Protein 7ZVA (pdb70)

Radius of gyration: 18.93 Å; Cα contacts (8 Å, |Δi|>4): 966; chains: 1; bounding box: 50×45×45 Å

Solvent-accessible surface area: 13558 Å² total; per-residue (Å²): 113,193,82,25,140,127,39,118,20,26,98,83,61,7,124,6,108,113,39,22,6,0,1,0,0,36,10,115,102,0,25,1,34,85,24,106,91,9,162,78,78,122,17,28,101,129,42,107,182,142,11,98,12,116,10,21,157,66,21,85,7,53,204,42,2,0,0,17,37,27,82,25,86,34,73,63,111,73,38,136,4,55,48,32,122,44,13,7,12,0,0,0,0,28,110,62,80,89,36,24,1,20,1,1,31,0,2,0,0,5,13,82,3,91,12,89,50,61,102,19,0,2,0,0,0,0,1,0,1,2,0,31,84,57,94,50,18,0,0,0,0,0,0,0,0,0,0,14,2,31,3,36,44,52,64,0,8,0,0,0,18,4,0,9,24,20,15,100,94,48,24,14,14,14,14,62,30,40,0,3,2,0,24,10,43,80,4,0,7,4,9,38,18,104,33,10,85,99,59,36,113,19,85,48,0,36,1,16,1,76,40,6,114,81,66,4,18,0,3,0,35,0,55,62,38,35,0,0,7,0,6,17,44,5,16,93,36,0,42,105,0,0,31,13,0,3,0,0,0,0,0,34,0,48,50,52,49,13,0,90,62,0,46,0,45,0,0,12,4,60,67,4,102,74,9,138,6,82,0,0,3,0,56,27,7,37,0,29,17,79,189,52,84,96,40,76,11,93,14,154,60,23,96,31,33,25,71,3,67,128,3,0,50,64,74,37,61,131,87,76,123,41,30,46,0,4,0,0,0,43,8,24,141,59,187

Nearest PDB structures (foldseek):
  7zva-assembly1_A  TM=1.003E+00  e=1.865E-74  Nepenthes ventricosa x Nepenthes alata
  7zvc-assembly1_A  TM=9.978E-01  e=1.208E-51  Nepenthes ventricosa x Nepenthes alata
  8g1l-assembly1_A  TM=3.752E-01  e=7.579E-04  Staphylococcus epidermidis RP62A
  7exo-assembly1_A  TM=4.194E-01  e=2.097E-02  Methanocaldococcus jannaschii DSM 2661
  5t52-assembly1_B  TM=1.566E-01  e=2.262E+00  Bauhinia forficata

Foldseek 3Di:
DAWDDDDPQFPDWFAAPVGWIKTWGQLQRAQQCVDPLCVVSPFPLDFCVQQADRSCVGHFRDPRTAIATTWDQPVADDDFDADLQQKFWWKKKFFAPAFAWFKWKKKWWFAQFDFPDQLAKKKWWKKWFWFDDAQQIWTWMWTWMQHCNTLVGRATFIKIWIARTRRPPGMDIARPHHFWRFNDRRGYHGDGDDHAAQQDRIDIWIWMWGQRQVQLWIWIDTPRHTTTTGGLSRHDRNSNGTRMMMTGMMMGDPVPPSLQATQGKYAHQAAQVVDDRHFIKMWRGWIAGNVRDIDQDDPVSIDTRGPNCVAKYWDWDDDDPTIMIGIMHRTHHHD

B-factor: mean 35.76, std 12.51, range [19.23, 82.44]

InterPro domains:
  IPR004314 Neprosin [PF03080] (167-377)
  IPR004314 Neprosin [PS52045] (129-380)
  IPR025521 Neprosin activation peptide [PF14365] (41-109)
  IPR053168 Glutamic endopeptidase [PTHR31589] (29-378)

Structure (mmCIF, N/CA/C/O backbone):
data_7ZVA
#
_entry.id   7ZVA
#
_cell.length_a   86.370
_cell.length_b   92.620
_cell.length_c   42.690
_cell.angle_alpha   90.000
_cell.angle_beta   90.000
_cell.angle_gamma   90.000
#
_symmetry.space_group_name_H-M   'P 21 21 2'
#
loop_
_entity.id
_entity.type
_entity.pdbx_description
1 polymer 'C-terminal peptidase'
2 branched alpha-L-fucopyranose-(1-6)-2-acetamido-2-deoxy-beta-D-glucopyranose
3 branched 2-acetamido-2-deoxy-beta-D-glucopyranose-(1-4)-2-acetamido-2-deoxy-beta-D-glucopyranose
4 non-polymer GLYCEROL
5 non-polymer 'ACETATE ION'
6 non-polymer 'ISOPROPYL ALCOHOL'
7 water water
#
loop_
_atom_site.group_PDB
_atom_site.id
_atom_site.type_symbol
_atom_site.label_atom_id
_atom_site.label_alt_id
_atom_site.label_comp_id
_atom_site.label_asym_id
_atom_site.label_entity_id
_atom_site.label_seq_id
_atom_site.pdbx_PDB_ins_code
_atom_site.Cartn_x
_atom_site.Cartn_y
_atom_site.Cartn_z
_atom_site.occupancy
_atom_site.B_iso_or_equiv
_atom_site.auth_seq_id
_atom_site.auth_comp_id
_atom_site.auth_asym_id
_atom_site.auth_atom_id
_atom_site.pdbx_PDB_model_num
ATOM 1 N N . ALA A 1 29 ? 34.439 2.239 65.181 1.00 56.30 29 ALA A N 1
ATOM 2 C CA . ALA A 1 29 ? 33.478 2.096 64.088 1.00 56.57 29 ALA A CA 1
ATOM 3 C C . ALA A 1 29 ? 32.533 0.924 64.325 1.00 56.54 29 ALA A C 1
ATOM 4 O O . ALA A 1 29 ? 32.964 -0.157 64.729 1.00 57.08 29 ALA A O 1
ATOM 6 N N . ARG A 1 30 ? 31.240 1.143 64.079 1.00 55.60 30 ARG A N 1
ATOM 7 C CA . ARG A 1 30 ? 30.194 0.128 64.216 1.00 54.86 30 ARG A CA 1
ATOM 8 C C . ARG A 1 30 ? 29.329 0.086 62.947 1.00 52.40 30 ARG A C 1
ATOM 9 O O . ARG A 1 30 ? 29.239 1.083 62.238 1.00 52.08 30 ARG A O 1
ATOM 17 N N . LEU A 1 31 ? 28.671 -1.045 62.679 1.00 50.63 31 LEU A N 1
ATOM 18 C CA . LEU A 1 31 ? 27.777 -1.146 61.535 1.00 49.83 31 LEU A CA 1
ATOM 19 C C . LEU A 1 31 ? 26.368 -0.756 61.943 1.00 48.93 31 LEU A C 1
ATOM 20 O O . LEU A 1 31 ? 25.923 -1.082 63.047 1.00 49.09 31 LEU A O 1
ATOM 25 N N . ALA A 1 32 ? 25.645 -0.094 61.044 1.00 47.54 32 ALA A N 1
ATOM 26 C CA . ALA A 1 32 ? 24.243 0.223 61.271 1.00 47.17 32 ALA A CA 1
ATOM 27 C C . ALA A 1 32 ? 23.414 -1.098 61.208 1.00 47.11 32 ALA A C 1
ATOM 28 O O . ALA A 1 32 ? 23.961 -2.159 60.876 1.00 46.29 32 ALA A O 1
ATOM 30 N N . ASN A 1 33 ? 22.122 -1.055 61.578 1.00 47.65 33 ASN A N 1
ATOM 31 C CA . ASN A 1 33 ? 21.283 -2.242 61.503 1.00 48.33 33 ASN A CA 1
ATOM 32 C C . ASN A 1 33 ? 20.899 -2.530 60.046 1.00 47.46 33 ASN A C 1
ATOM 33 O O . ASN A 1 33 ? 20.941 -1.621 59.215 1.00 46.80 33 ASN A O 1
ATOM 38 N N . LYS A 1 34 ? 20.500 -3.785 59.723 1.00 47.30 34 LYS A N 1
ATOM 39 C CA . LYS A 1 34 ? 20.016 -4.089 58.370 1.00 47.28 34 LYS A CA 1
ATOM 40 C C . LYS A 1 34 ? 18.780 -3.291 58.069 1.00 46.30 34 LYS A C 1
ATOM 41 O O . LYS A 1 34 ? 17.911 -3.211 58.941 1.00 47.00 34 LYS A O 1
ATOM 47 N N . PRO A 1 35 ? 18.613 -2.781 56.842 1.00 44.49 35 PRO A N 1
ATOM 48 C CA . PRO A 1 35 ? 17.345 -2.130 56.514 1.00 43.46 35 PRO A CA 1
ATOM 49 C C . PRO A 1 35 ? 16.220 -3.165 56.342 1.00 42.80 35 PRO A C 1
ATOM 50 O O . PRO A 1 35 ? 16.481 -4.358 56.145 1.00 42.04 35 PRO A O 1
ATOM 54 N N . LYS A 1 36 ? 14.965 -2.707 56.397 1.00 42.43 36 LYS A N 1
ATOM 55 C CA . LYS A 1 36 ? 13.830 -3.608 56.173 1.00 42.94 36 LYS A CA 1
ATOM 56 C C . LYS A 1 36 ? 13.838 -4.065 54.712 1.00 41.79 36 LYS A C 1
ATOM 57 O O . LYS A 1 36 ? 14.360 -3.356 53.840 1.00 41.93 36 LYS A O 1
ATOM 63 N N . GLY A 1 37 ? 13.344 -5.265 54.465 1.00 40.56 37 GLY A N 1
ATOM 64 C CA . GLY A 1 37 ? 13.338 -5.808 53.112 1.00 40.09 37 GLY A CA 1
ATOM 65 C C . GLY A 1 37 ? 14.640 -6.479 52.700 1.00 39.22 37 GLY A C 1
ATOM 66 O O . GLY A 1 37 ? 14.764 -6.901 51.550 1.00 39.31 37 GLY A O 1
ATOM 67 N N . THR A 1 38 ? 15.615 -6.607 53.621 1.00 37.85 38 THR A N 1
ATOM 68 C CA . THR A 1 38 ? 16.865 -7.295 53.302 1.00 37.47 38 THR A CA 1
ATOM 69 C C . THR A 1 38 ? 16.617 -8.807 53.156 1.00 38.71 38 THR A C 1
ATOM 70 O O . THR A 1 38 ? 16.136 -9.449 54.090 1.00 39.49 38 THR A O 1
ATOM 74 N N . ILE A 1 39 ? 16.931 -9.370 51.985 1.00 38.65 39 ILE A N 1
ATOM 75 C CA . ILE A 1 39 ? 16.757 -10.795 51.741 1.00 39.28 39 ILE A CA 1
ATOM 76 C C . ILE A 1 39 ? 18.075 -11.582 51.887 1.00 38.27 39 ILE A C 1
ATOM 77 O O . ILE A 1 39 ? 18.026 -12.781 52.125 1.00 38.21 39 ILE A O 1
ATOM 82 N N . LYS A 1 40 ? 19.234 -10.914 51.790 1.00 36.35 40 LYS A N 1
ATOM 83 C CA . LYS A 1 40 ? 20.564 -11.521 51.920 1.00 35.90 40 LYS A CA 1
ATOM 84 C C . LYS A 1 40 ? 21.588 -10.433 52.295 1.00 35.52 40 LYS A C 1
ATOM 85 O O . LYS A 1 40 ? 21.447 -9.304 51.856 1.00 35.56 40 LYS A O 1
ATOM 91 N N . THR A 1 41 ? 22.593 -10.755 53.102 1.00 34.51 41 THR A N 1
ATOM 92 C CA . THR A 1 41 ? 23.660 -9.819 53.460 1.00 34.74 41 THR A CA 1
ATOM 93 C C . THR A 1 41 ? 24.961 -10.457 53.020 1.00 34.86 41 THR A C 1
ATOM 94 O O . THR A 1 41 ? 25.196 -11.619 53.340 1.00 35.78 41 THR A O 1
ATOM 98 N N . ILE A 1 42 ? 25.786 -9.723 52.263 1.00 34.16 42 ILE A N 1
ATOM 99 C CA . ILE A 1 42 ? 27.059 -10.184 51.754 1.00 34.46 42 ILE A CA 1
ATOM 100 C C . ILE A 1 42 ? 28.176 -9.418 52.436 1.00 34.84 42 ILE A C 1
ATOM 101 O O . ILE A 1 42 ? 28.103 -8.195 52.544 1.00 33.73 42 ILE A O 1
ATOM 106 N N . LYS A 1 43 ? 29.176 -10.130 52.933 1.00 35.49 43 LYS A N 1
ATOM 107 C CA . LYS A 1 43 ? 30.310 -9.499 53.592 1.00 37.06 43 LYS A CA 1
ATOM 108 C C . LYS A 1 43 ? 31.522 -9.605 52.700 1.00 36.83 43 LYS A C 1
ATOM 109 O O . LYS A 1 43 ? 31.919 -10.711 52.334 1.00 36.85 43 LYS A O 1
ATOM 115 N N . GLY A 1 44 ? 32.097 -8.462 52.352 1.00 36.03 44 GLY A N 1
ATOM 116 C CA . GLY A 1 44 ? 33.318 -8.387 51.557 1.00 36.15 44 GLY A CA 1
ATOM 117 C C . GLY A 1 44 ? 34.546 -8.737 52.379 1.00 36.32 44 GLY A C 1
ATOM 118 O O . GLY A 1 44 ? 34.513 -8.677 53.611 1.00 36.53 44 GLY A O 1
ATOM 119 N N . ASP A 1 45 ? 35.637 -9.120 51.713 1.00 35.94 45 ASP A N 1
ATOM 120 C CA . ASP A 1 45 ? 36.875 -9.484 52.413 1.00 36.51 45 ASP A CA 1
ATOM 121 C C . ASP A 1 45 ? 37.493 -8.315 53.180 1.00 37.15 45 ASP A C 1
ATOM 122 O O . ASP A 1 45 ? 38.241 -8.539 54.132 1.00 37.71 45 ASP A O 1
ATOM 127 N N . ASP A 1 46 ? 37.214 -7.076 52.753 1.00 36.72 46 ASP A N 1
ATOM 128 C CA . ASP A 1 46 ? 37.780 -5.899 53.395 1.00 37.23 46 ASP A CA 1
ATOM 129 C C . ASP A 1 46 ? 36.889 -5.307 54.510 1.00 37.20 46 ASP A C 1
ATOM 130 O O . ASP A 1 46 ? 37.191 -4.226 54.991 1.00 37.58 46 ASP A O 1
ATOM 135 N N . GLY A 1 47 ? 35.809 -5.987 54.890 1.00 36.27 47 GLY A N 1
ATOM 136 C CA . GLY A 1 47 ? 34.916 -5.475 55.921 1.00 35.20 47 GLY A CA 1
ATOM 137 C C . GLY A 1 47 ? 33.684 -4.764 55.393 1.00 33.23 47 GLY A C 1
ATOM 138 O O . GLY A 1 47 ? 32.790 -4.439 56.178 1.00 33.22 47 GLY A O 1
ATOM 139 N N . GLU A 1 48 ? 33.598 -4.523 54.058 1.00 31.14 48 GLU A N 1
ATOM 140 C CA . GLU A 1 48 ? 32.376 -3.957 53.484 1.00 30.92 48 GLU A CA 1
ATOM 141 C C . GLU A 1 48 ? 31.205 -4.917 53.687 1.00 30.99 48 GLU A C 1
ATOM 142 O O . GLU A 1 48 ? 31.401 -6.126 53.669 1.00 30.72 48 GLU A O 1
ATOM 148 N N . VAL A 1 49 ? 30.016 -4.388 53.930 1.00 30.75 49 VAL A N 1
ATOM 149 C CA . VAL A 1 49 ? 28.819 -5.196 54.088 1.00 31.30 49 VAL A CA 1
ATOM 150 C C . VAL A 1 49 ? 27.786 -4.662 53.114 1.00 31.91 49 VAL A C 1
ATOM 151 O O . VAL A 1 49 ? 27.591 -3.444 53.010 1.00 33.00 49 VAL A O 1
ATOM 155 N N . VAL A 1 50 ? 27.137 -5.556 52.387 1.00 30.92 50 VAL A N 1
ATOM 156 C CA . VAL A 1 50 ? 26.123 -5.219 51.404 1.00 30.83 50 VAL A CA 1
ATOM 157 C C . VAL A 1 50 ? 24.822 -5.914 51.734 1.00 31.05 50 VAL A C 1
ATOM 158 O O . VAL A 1 50 ? 24.812 -7.141 51.843 1.00 31.89 50 VAL A O 1
ATOM 162 N N . ASP A 1 51 ? 23.730 -5.165 51.817 1.00 30.23 51 ASP A N 1
ATOM 163 C CA . ASP A 1 51 ? 22.418 -5.778 52.018 1.00 30.83 51 ASP A CA 1
ATOM 164 C C . ASP A 1 51 ? 21.674 -5.800 50.713 1.00 31.12 51 ASP A C 1
ATOM 165 O O . ASP A 1 51 ? 21.482 -4.754 50.128 1.00 30.75 51 ASP A O 1
ATOM 170 N N . CYS A 1 52 ? 21.224 -6.981 50.269 1.00 31.65 52 CYS A N 1
ATOM 171 C CA . CYS A 1 52 ? 20.385 -7.137 49.078 1.00 32.17 52 CYS A CA 1
ATOM 172 C C . CYS A 1 52 ? 18.983 -6.923 49.535 1.00 32.57 52 CYS A C 1
ATOM 173 O O . CYS A 1 52 ? 18.441 -7.777 50.233 1.00 33.80 52 CYS A O 1
ATOM 176 N N . VAL A 1 53 ? 18.405 -5.794 49.191 1.00 31.31 53 VAL A N 1
ATOM 177 C CA . VAL A 1 53 ? 17.090 -5.392 49.660 1.00 32.10 53 VAL A CA 1
ATOM 178 C C . VAL A 1 53 ? 16.094 -5.556 48.558 1.00 33.19 53 VAL A C 1
ATOM 179 O O . VAL A 1 53 ? 16.336 -5.083 47.445 1.00 33.64 53 VAL A O 1
ATOM 183 N N . ASP A 1 54 ? 14.914 -6.145 48.855 1.00 33.41 54 ASP A N 1
ATOM 184 C CA . ASP A 1 54 ? 13.791 -6.271 47.918 1.00 33.40 54 ASP A CA 1
ATOM 185 C C . ASP A 1 54 ? 13.549 -4.915 47.203 1.00 32.91 54 ASP A C 1
ATOM 186 O O . ASP A 1 54 ? 13.406 -3.902 47.881 1.00 32.65 54 ASP A O 1
ATOM 191 N N . ILE A 1 55 ? 13.613 -4.880 45.862 1.00 32.97 55 ILE A N 1
ATOM 192 C CA . ILE A 1 55 ? 13.527 -3.623 45.116 1.00 34.02 55 ILE A CA 1
ATOM 193 C C . ILE A 1 55 ? 12.245 -2.835 45.453 1.00 34.99 55 ILE A C 1
ATOM 194 O O . ILE A 1 55 ? 12.274 -1.598 45.439 1.00 34.34 55 ILE A O 1
ATOM 199 N N . TYR A 1 56 ? 11.160 -3.537 45.879 1.00 35.16 56 TYR A N 1
ATOM 200 C CA . TYR A 1 56 ? 9.912 -2.864 46.247 1.00 36.35 56 TYR A CA 1
ATOM 201 C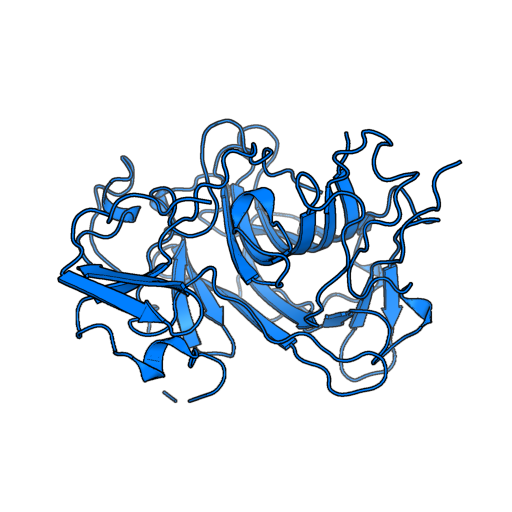 C . TYR A 1 56 ? 9.881 -2.398 47.717 1.00 36.54 56 TYR A C 1
ATOM 202 O O . TYR A 1 56 ? 8.969 -1.666 48.099 1.00 37.77 56 TYR A O 1
ATOM 211 N N . LYS A 1 57 ? 10.818 -2.854 48.551 1.00 35.37 57 LYS A N 1
ATOM 212 C CA . LYS A 1 57 ? 10.875 -2.430 49.953 1.00 34.65 57 LYS A CA 1
ATOM 213 C C . LYS A 1 57 ? 12.063 -1.509 50.226 1.00 34.26 57 LYS A C 1
ATOM 214 O O . LYS A 1 57 ? 12.363 -1.224 51.390 1.00 35.07 57 LYS A O 1
ATOM 220 N N . GLN A 1 58 ? 12.727 -1.010 49.172 1.00 33.20 58 GLN A N 1
ATOM 221 C CA . GLN A 1 58 ? 13.865 -0.124 49.340 1.00 32.83 58 GLN A CA 1
ATOM 222 C C . GLN A 1 58 ? 13.419 1.182 50.011 1.00 33.11 58 GLN A C 1
ATOM 223 O O . GLN A 1 58 ? 12.233 1.540 49.959 1.00 33.36 58 GLN A O 1
ATOM 229 N N . PRO A 1 59 ? 14.349 1.867 50.714 1.00 33.18 59 PRO A N 1
ATOM 230 C CA . PRO A 1 59 ? 13.961 3.064 51.484 1.00 33.60 59 PRO A CA 1
ATOM 231 C C . PRO A 1 59 ? 13.115 4.093 50.751 1.00 33.77 59 PRO A C 1
ATOM 232 O O . PRO A 1 59 ? 12.247 4.685 51.383 1.00 34.32 59 PRO A O 1
ATOM 236 N N . ALA A 1 60 ? 13.338 4.312 49.438 1.00 33.40 60 ALA A N 1
ATOM 237 C CA . ALA A 1 60 ? 12.593 5.316 48.665 1.00 33.50 60 ALA A CA 1
ATOM 238 C C . ALA A 1 60 ? 11.078 5.208 48.837 1.00 35.08 60 ALA A C 1
ATOM 239 O O . ALA A 1 60 ? 10.406 6.228 48.853 1.00 34.52 60 ALA A O 1
ATOM 241 N N . PHE A 1 61 ? 10.548 3.986 48.987 1.00 36.17 61 PHE A N 1
ATOM 242 C CA . PHE A 1 61 ? 9.096 3.799 49.091 1.00 38.04 61 PHE A CA 1
ATOM 243 C C . PHE A 1 61 ? 8.504 4.192 50.462 1.00 39.49 61 PHE A C 1
ATOM 244 O O . PHE A 1 61 ? 7.274 4.199 50.607 1.00 39.90 61 PHE A O 1
ATOM 252 N N . ASP A 1 62 ? 9.348 4.582 51.433 1.00 39.87 62 ASP A N 1
ATOM 253 C CA . ASP A 1 62 ? 8.891 5.124 52.715 1.00 41.25 62 ASP A CA 1
ATOM 254 C C . ASP A 1 62 ? 8.714 6.655 52.651 1.00 42.36 62 ASP A C 1
ATOM 255 O O . ASP A 1 62 ? 8.329 7.247 53.657 1.00 43.35 62 ASP A O 1
ATOM 260 N N . HIS A 1 63 ? 9.049 7.302 51.509 1.00 41.79 63 HIS A N 1
ATOM 261 C CA . HIS A 1 63 ? 8.900 8.73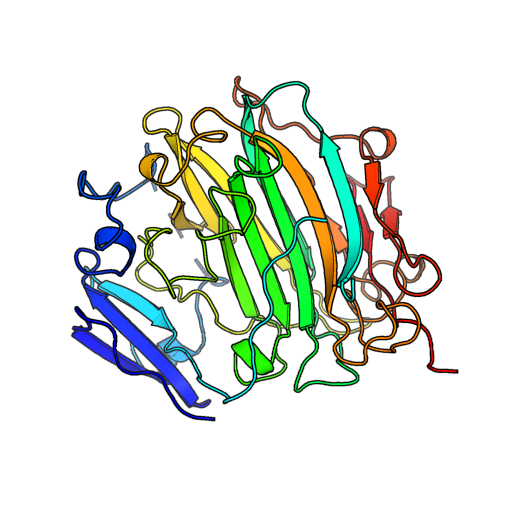7 51.328 1.00 42.14 63 HIS A CA 1
ATOM 262 C C . HIS A 1 63 ? 7.408 9.053 51.282 1.00 44.00 63 HIS A C 1
ATOM 263 O O . HIS A 1 63 ? 6.662 8.394 50.553 1.00 43.83 63 HIS A O 1
ATOM 270 N N . PRO A 1 64 ? 6.958 10.050 52.052 1.00 45.48 64 PRO A N 1
ATOM 271 C CA . PRO A 1 64 ? 5.522 10.385 52.056 1.00 46.23 64 PRO A CA 1
ATOM 272 C C . PRO A 1 64 ? 4.984 10.761 50.674 1.00 47.21 64 PRO A C 1
ATOM 273 O O . PRO A 1 64 ? 3.844 10.433 50.353 1.00 48.30 64 PRO A O 1
ATOM 277 N N . LEU A 1 65 ? 5.798 11.421 49.845 1.00 46.96 65 LEU A N 1
ATOM 278 C CA . LEU A 1 65 ? 5.374 11.808 48.500 1.00 47.92 65 LEU A CA 1
ATOM 279 C C . LEU A 1 65 ? 5.498 10.659 47.481 1.00 48.99 65 LEU A C 1
ATOM 280 O O . LEU A 1 65 ? 5.043 10.826 46.357 1.00 49.15 65 LEU A O 1
ATOM 285 N N . LEU A 1 66 ? 6.096 9.510 47.850 1.00 49.82 66 LEU A N 1
ATOM 286 C CA . LEU A 1 66 ? 6.241 8.396 46.915 1.00 51.80 66 LEU A CA 1
ATOM 287 C C . LEU A 1 66 ? 5.217 7.286 47.194 1.00 55.44 66 LEU A C 1
ATOM 288 O O . LEU A 1 66 ? 5.489 6.100 46.996 1.00 54.78 66 LEU A O 1
ATOM 293 N N . LYS A 1 67 ? 4.005 7.700 47.593 1.00 58.93 67 LYS A N 1
ATOM 294 C CA . LYS A 1 67 ? 2.865 6.800 47.753 1.00 62.48 67 LYS A CA 1
ATOM 295 C C . LYS A 1 67 ? 2.482 6.238 46.360 1.00 65.60 67 LYS A C 1
ATOM 296 O O . LYS A 1 67 ? 2.027 5.099 46.284 1.00 66.44 67 LYS A O 1
ATOM 302 N N . ASN A 1 68 ? 2.743 7.019 45.259 1.00 67.05 68 ASN A N 1
ATOM 303 C CA . ASN A 1 68 ? 2.612 6.657 43.844 1.00 68.39 68 ASN A CA 1
ATOM 304 C C . ASN A 1 68 ? 3.770 5.710 43.539 1.00 68.94 68 ASN A C 1
ATOM 305 O O . ASN A 1 68 ? 4.744 6.068 42.882 1.00 68.97 68 ASN A O 1
ATOM 310 N N . HIS A 1 69 ? 3.657 4.505 44.079 1.00 69.10 69 HIS A N 1
ATOM 311 C CA . HIS A 1 69 ? 4.632 3.432 44.125 1.00 69.36 69 HIS A CA 1
ATOM 312 C C . HIS A 1 69 ? 5.184 2.962 42.791 1.00 68.49 69 HIS A C 1
ATOM 313 O O . HIS A 1 69 ? 6.264 2.388 42.810 1.00 69.37 69 HIS A O 1
ATOM 320 N N . THR A 1 70 ? 4.498 3.165 41.650 1.00 66.87 70 THR A N 1
ATOM 321 C CA . THR A 1 70 ? 4.939 2.581 40.376 1.00 65.66 70 THR A CA 1
ATOM 322 C C . THR A 1 70 ? 6.439 2.813 40.066 1.00 63.30 70 THR A C 1
ATOM 323 O O . THR A 1 70 ? 6.893 3.892 39.693 1.00 63.24 70 THR A O 1
ATOM 327 N N . LEU A 1 71 ? 7.186 1.738 40.267 1.00 60.98 71 LEU A N 1
ATOM 328 C CA . LEU A 1 71 ? 8.606 1.663 40.057 1.00 59.48 71 LEU A CA 1
ATOM 329 C C . LEU A 1 71 ? 8.871 1.684 38.572 1.00 58.27 71 LEU A C 1
ATOM 330 O O . LEU A 1 71 ? 8.415 0.781 37.867 1.00 58.05 71 LEU A O 1
ATOM 335 N N . GLN A 1 72 ? 9.554 2.735 38.072 1.00 57.31 72 GLN A N 1
ATOM 336 C CA . GLN A 1 72 ? 9.908 2.763 36.657 1.00 57.20 72 GLN A CA 1
ATOM 337 C C . GLN A 1 72 ? 11.076 1.796 36.517 1.00 58.57 72 GLN A C 1
ATOM 338 O O . GLN A 1 72 ? 12.171 2.083 36.989 1.00 58.17 72 GLN A O 1
ATOM 344 N N . MET A 1 73 ? 10.806 0.592 36.014 1.00 60.19 73 MET A N 1
ATOM 345 C CA . MET A 1 73 ? 11.824 -0.450 35.911 1.00 62.12 73 MET A CA 1
ATOM 346 C C . MET A 1 73 ? 12.979 -0.038 34.999 1.00 63.00 73 MET A C 1
ATOM 347 O O . MET A 1 73 ? 14.118 -0.413 35.261 1.00 62.99 73 MET A O 1
ATOM 352 N N . GLN A 1 74 ? 12.696 0.731 33.945 1.00 63.53 74 GLN A N 1
ATOM 353 C CA . GLN A 1 74 ? 13.731 1.179 33.013 1.00 64.56 74 GLN A CA 1
ATOM 354 C C . GLN A 1 74 ? 13.363 2.538 32.388 1.00 64.94 74 GLN A C 1
ATOM 355 O O . GLN A 1 74 ? 12.179 2.867 32.286 1.00 64.90 74 GLN A O 1
ATOM 361 N N . PRO A 1 75 ? 14.356 3.344 31.955 1.00 65.04 75 PRO A N 1
ATOM 362 C CA . PRO A 1 75 ? 14.024 4.640 31.332 1.00 65.39 75 PRO A CA 1
ATOM 363 C C . PRO A 1 75 ? 13.211 4.477 30.047 1.00 66.01 75 PRO A C 1
ATOM 364 O O . PRO A 1 75 ? 13.373 3.490 29.333 1.00 66.27 75 PRO A O 1
ATOM 368 N N . SER A 1 76 ? 12.318 5.429 29.767 1.00 66.21 76 SER A N 1
ATOM 369 C CA . SER A 1 76 ? 11.477 5.365 28.574 1.00 67.00 76 SER A CA 1
ATOM 370 C C . SER A 1 76 ? 12.282 5.717 27.320 1.00 67.85 76 SER A C 1
ATOM 371 O O . SER A 1 76 ? 12.616 4.836 26.529 1.00 68.36 76 SER A O 1
ATOM 374 N N . ASN A 1 86 ? 32.179 -3.734 32.954 1.00 61.52 86 ASN A N 1
ATOM 375 C CA . ASN A 1 86 ? 33.391 -4.049 33.706 1.00 61.68 86 ASN A CA 1
ATOM 376 C C . ASN A 1 86 ? 33.610 -3.032 34.826 1.00 60.50 86 ASN A C 1
ATOM 377 O O . ASN A 1 86 ? 33.893 -3.427 35.957 1.00 61.01 86 ASN A O 1
ATOM 382 N N . LYS A 1 87 ? 33.472 -1.727 34.521 1.00 58.73 87 LYS A N 1
ATOM 383 C CA . LYS A 1 87 ? 33.703 -0.650 35.487 1.00 57.17 87 LYS A CA 1
ATOM 384 C C . LYS A 1 87 ? 32.667 -0.611 36.610 1.00 55.00 87 LYS A C 1
ATOM 385 O O . LYS A 1 87 ? 32.950 -0.040 37.663 1.00 55.23 87 LYS A O 1
ATOM 391 N N . LEU A 1 88 ? 31.484 -1.213 36.410 1.00 52.87 88 LEU A N 1
ATOM 392 C CA . LEU A 1 88 ? 30.466 -1.258 37.471 1.00 51.09 88 LEU A CA 1
ATOM 393 C C . LEU A 1 88 ? 30.590 -2.515 38.355 1.00 49.38 88 LEU A C 1
ATOM 394 O O . LEU A 1 88 ? 29.862 -2.636 39.349 1.00 50.10 88 LEU A O 1
ATOM 399 N N . GLU A 1 89 ? 31.476 -3.458 37.986 1.00 46.18 89 GLU A N 1
ATOM 400 C CA . GLU A 1 89 ? 31.703 -4.620 38.807 1.00 43.94 89 GLU A CA 1
ATOM 401 C C . GLU A 1 89 ? 32.504 -4.162 40.022 1.00 41.36 89 GLU A C 1
ATOM 402 O O . GLU A 1 89 ? 33.457 -3.398 39.890 1.00 43.46 89 GLU A O 1
ATOM 408 N N . GLN A 1 90 ? 32.095 -4.573 41.194 1.00 37.48 90 GLN A N 1
ATOM 409 C CA . GLN A 1 90 ? 32.752 -4.198 42.436 1.00 35.23 90 GLN A CA 1
ATOM 410 C C . GLN A 1 90 ? 33.336 -5.430 43.105 1.00 34.46 90 GLN A C 1
ATOM 411 O O . GLN A 1 90 ? 32.816 -6.527 42.921 1.00 33.68 90 GLN A O 1
ATOM 417 N N . PRO A 1 91 ? 34.407 -5.262 43.905 1.00 34.53 91 PRO A N 1
ATOM 418 C CA . PRO A 1 91 ? 35.078 -6.437 44.496 1.00 34.36 91 PRO A CA 1
ATOM 419 C C . PRO A 1 91 ? 34.220 -7.338 45.391 1.00 33.81 91 PRO A C 1
ATOM 420 O O . PRO A 1 91 ? 34.524 -8.524 45.491 1.00 33.75 91 PRO A O 1
ATOM 424 N N . TRP A 1 92 ? 33.139 -6.816 46.004 1.00 33.08 92 TRP A N 1
ATOM 425 C CA . TRP A 1 92 ? 32.316 -7.647 46.888 1.00 32.80 92 TRP A CA 1
ATOM 426 C C . TRP A 1 92 ? 31.628 -8.798 46.122 1.00 31.97 92 TRP A C 1
ATOM 427 O O . TRP A 1 92 ? 31.223 -9.771 46.745 1.00 32.50 92 TRP A O 1
ATOM 438 N N . HIS A 1 93 ? 31.547 -8.724 44.772 1.00 31.77 93 HIS A N 1
ATOM 439 C CA . HIS A 1 93 ? 30.960 -9.794 43.965 1.00 32.52 93 HIS A CA 1
ATOM 440 C C . HIS A 1 93 ? 31.726 -11.124 44.099 1.00 32.86 93 HIS A C 1
ATOM 441 O O . HIS A 1 93 ? 31.166 -12.181 43.843 1.00 33.08 93 HIS A O 1
ATOM 448 N N . LYS A 1 94 ? 32.975 -11.067 44.541 1.00 33.70 94 LYS A N 1
ATOM 449 C CA . LYS A 1 94 ? 33.806 -12.218 44.841 1.00 33.70 94 LYS A CA 1
ATOM 450 C C . LYS A 1 94 ? 33.129 -13.107 45.908 1.00 34.28 94 LYS A C 1
ATOM 451 O O . LYS A 1 94 ? 33.274 -14.325 45.877 1.00 33.91 94 LYS A O 1
ATOM 457 N N . ASN A 1 95 ? 32.363 -12.500 46.835 1.00 34.70 95 ASN A N 1
ATOM 458 C CA . ASN A 1 95 ? 31.725 -13.247 47.907 1.00 35.34 95 ASN A CA 1
ATOM 459 C C . ASN A 1 95 ? 30.221 -13.469 47.734 1.00 36.37 95 ASN A C 1
ATOM 460 O O . ASN A 1 95 ? 29.631 -14.166 48.560 1.00 37.57 95 ASN A O 1
ATOM 465 N N . GLY A 1 96 ? 29.625 -12.963 46.656 1.00 35.56 96 GLY A N 1
ATOM 466 C CA . GLY A 1 96 ? 28.209 -13.197 46.400 1.00 35.53 96 GLY A CA 1
ATOM 467 C C . GLY A 1 96 ? 27.567 -12.170 45.490 1.00 35.33 96 GLY A C 1
ATOM 468 O O . GLY A 1 96 ? 28.159 -11.129 45.197 1.00 34.91 96 GLY A O 1
ATOM 469 N N . GLU A 1 97 ? 26.363 -12.479 45.028 1.00 35.42 97 GLU A N 1
ATOM 470 C CA . GLU A 1 97 ? 25.553 -11.598 44.195 1.00 35.82 97 GLU A CA 1
ATOM 471 C C . GLU A 1 97 ? 24.180 -11.414 44.815 1.00 35.11 97 GLU A C 1
ATOM 472 O O . GLU A 1 97 ? 23.679 -12.305 45.516 1.00 35.33 97 GLU A O 1
ATOM 478 N N . CYS A 1 98 ? 23.542 -10.290 44.510 1.00 33.44 98 CYS A N 1
ATOM 479 C CA . CYS A 1 98 ? 22.192 -10.066 44.978 1.00 33.95 98 CYS A CA 1
ATOM 480 C C . CYS A 1 98 ? 21.234 -10.798 44.054 1.00 35.38 98 CYS A C 1
ATOM 481 O O . CYS A 1 98 ? 21.389 -10.759 42.832 1.00 35.20 98 CYS A O 1
ATOM 484 N N . PRO A 1 99 ? 20.241 -11.483 44.625 1.00 36.52 99 PRO A N 1
ATOM 485 C CA . PRO A 1 99 ? 19.248 -12.162 43.773 1.00 37.57 99 PRO A CA 1
ATOM 486 C C . PRO A 1 99 ? 18.470 -11.191 42.891 1.00 37.84 99 PRO A C 1
ATOM 487 O O . PRO A 1 99 ? 18.307 -10.021 43.242 1.00 37.60 99 PRO A O 1
ATOM 491 N N . LYS A 1 100 ? 17.914 -11.687 41.776 1.00 38.24 100 LYS A N 1
ATOM 492 C CA . LYS A 1 100 ? 17.060 -10.878 40.897 1.00 39.40 100 LYS A CA 1
ATOM 493 C C . LYS A 1 100 ? 15.851 -10.389 41.703 1.00 38.69 100 LYS A C 1
ATOM 494 O O . LYS A 1 100 ? 15.334 -11.136 42.529 1.00 39.67 100 LYS A O 1
ATOM 500 N N . GLY A 1 101 ? 15.484 -9.133 41.546 1.00 37.42 101 GLY A N 1
ATOM 501 C CA . GLY A 1 101 ? 14.401 -8.557 42.329 1.00 36.48 101 GLY A CA 1
ATOM 502 C C . GLY A 1 101 ? 14.884 -7.840 43.578 1.00 35.06 101 GLY A C 1
ATOM 503 O O . GLY A 1 101 ? 14.068 -7.338 44.356 1.00 35.25 101 GLY A O 1
ATOM 504 N N . SER A 1 102 ? 16.216 -7.763 43.780 1.00 33.33 102 SER A N 1
ATOM 505 C CA . SER A 1 102 ? 16.785 -7.038 44.903 1.00 32.43 102 SER A CA 1
ATOM 506 C C . SER A 1 102 ? 17.882 -6.060 44.415 1.00 32.75 102 SER A C 1
ATOM 507 O O . SER A 1 102 ? 18.400 -6.199 43.303 1.00 33.40 102 SER A O 1
ATOM 510 N N . ILE A 1 103 ? 18.258 -5.105 45.261 1.00 31.84 103 ILE A N 1
ATOM 511 C CA . ILE A 1 103 ? 19.313 -4.150 44.930 1.00 31.41 103 ILE A CA 1
ATOM 512 C C . ILE A 1 103 ? 20.360 -4.154 46.034 1.00 31.46 103 ILE A C 1
ATOM 513 O O . ILE A 1 103 ? 20.025 -4.283 47.219 1.00 32.48 103 ILE A O 1
ATOM 518 N N . PRO A 1 104 ? 21.642 -3.974 45.680 1.00 30.18 104 PRO A N 1
ATOM 519 C CA . PRO A 1 104 ? 22.673 -3.935 46.724 1.00 29.78 104 PRO A CA 1
ATOM 520 C C . PRO A 1 104 ? 22.698 -2.580 47.427 1.00 30.10 104 PRO A C 1
ATOM 521 O O . PRO A 1 104 ? 22.889 -1.560 46.771 1.00 31.01 104 PRO A O 1
ATOM 525 N N . ILE A 1 105 ? 22.549 -2.567 48.750 1.00 28.95 105 ILE A N 1
ATOM 526 C CA . ILE A 1 105 ? 22.646 -1.325 49.515 1.00 29.30 105 ILE A CA 1
ATOM 527 C C . ILE A 1 105 ? 23.800 -1.452 50.493 1.00 29.01 105 ILE A C 1
ATOM 528 O O . ILE A 1 105 ? 23.768 -2.331 51.340 1.00 28.96 105 ILE A O 1
ATOM 533 N N . ARG A 1 106 ? 24.803 -0.569 50.404 1.00 28.24 106 ARG A N 1
ATOM 534 C CA . ARG A 1 106 ? 25.937 -0.602 51.326 1.00 28.42 106 ARG A CA 1
ATOM 535 C C . ARG A 1 106 ? 25.467 -0.387 52.761 1.00 28.90 106 ARG A C 1
ATOM 536 O O . ARG A 1 106 ? 24.650 0.507 53.004 1.00 29.25 106 ARG A O 1
ATOM 544 N N . ARG A 1 107 ? 25.967 -1.192 53.705 1.00 29.29 107 ARG A N 1
ATOM 545 C CA . ARG A 1 107 ? 25.615 -1.021 55.119 1.00 30.23 107 ARG A CA 1
ATOM 546 C C . ARG A 1 107 ? 26.321 0.215 55.666 1.00 31.66 107 ARG A C 1
ATOM 547 O O . ARG A 1 107 ? 27.541 0.320 55.551 1.00 30.86 107 ARG A O 1
ATOM 555 N N . GLN A 1 108 ? 25.555 1.166 56.199 1.00 33.08 108 GLN A N 1
ATOM 556 C CA . GLN A 1 108 ? 26.116 2.383 56.777 1.00 34.98 108 GLN A CA 1
ATOM 557 C C . GLN A 1 108 ? 27.084 2.090 57.917 1.00 36.54 108 GLN A C 1
ATOM 558 O O . GLN A 1 108 ? 26.851 1.194 58.734 1.00 37.32 108 GLN A O 1
ATOM 564 N N . VAL A 1 109 ? 28.163 2.852 57.980 1.00 36.74 109 VAL A N 1
ATOM 565 C CA . VAL A 1 109 ? 29.125 2.746 59.061 1.00 37.94 109 VAL A CA 1
ATOM 566 C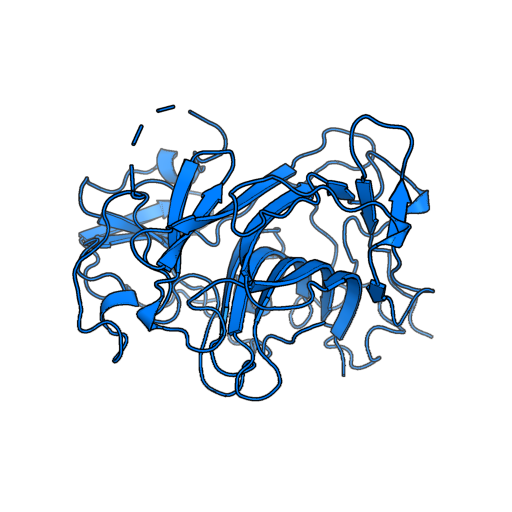 C . VAL A 1 109 ? 28.859 3.927 60.000 1.00 39.25 109 VAL A C 1
ATOM 567 O O . VAL A 1 109 ? 28.733 5.063 59.544 1.00 39.64 109 VAL A O 1
ATOM 571 N N . ILE A 1 110 ? 28.677 3.647 61.281 1.00 39.95 110 ILE A N 1
ATOM 572 C CA . ILE A 1 110 ? 28.443 4.656 62.297 1.00 41.20 110 ILE A CA 1
ATOM 573 C C . ILE A 1 110 ? 29.756 4.824 63.020 1.00 41.08 110 ILE A C 1
ATOM 574 O O . ILE A 1 110 ? 30.191 3.919 63.729 1.00 41.59 110 ILE A O 1
ATOM 579 N N . THR A 1 111 ? 30.447 5.924 62.751 1.00 40.23 111 THR A N 1
ATOM 580 C CA . THR A 1 111 ? 31.757 6.171 63.325 1.00 40.39 111 THR A CA 1
ATOM 581 C C . THR A 1 111 ? 31.708 6.837 64.699 1.00 42.04 111 THR A C 1
ATOM 582 O O . THR A 1 111 ? 32.709 6.830 65.403 1.00 42.70 111 THR A O 1
ATOM 586 N N . GLY A 1 112 ? 30.592 7.463 65.042 1.00 42.69 112 GLY A N 1
ATOM 587 C CA . GLY A 1 112 ? 30.493 8.239 66.271 1.00 43.87 112 GLY A CA 1
ATOM 588 C C . GLY A 1 112 ? 30.876 9.700 66.058 1.00 44.60 112 GLY A C 1
ATOM 589 O O . GLY A 1 112 ? 30.782 10.504 66.987 1.00 45.57 112 GLY A O 1
ATOM 590 N N . LEU A 1 113 ? 31.307 10.063 64.821 1.00 43.66 113 LEU A N 1
ATOM 591 C CA . LEU A 1 113 ? 31.715 11.406 64.431 1.00 43.26 113 LEU A CA 1
ATOM 592 C C . LEU A 1 113 ? 30.559 12.104 63.724 1.00 43.38 113 LEU A C 1
ATOM 593 O O . LEU A 1 113 ? 29.785 11.457 63.023 1.00 43.54 113 LEU A O 1
ATOM 598 N N . PRO A 1 114 ? 30.381 13.418 63.934 1.00 43.43 114 PRO A N 1
ATOM 599 C CA . PRO A 1 114 ? 29.251 14.107 63.292 1.00 42.92 114 PRO A CA 1
ATOM 600 C C . PRO A 1 114 ? 29.446 14.239 61.778 1.00 41.31 114 PRO A C 1
ATOM 601 O O . PRO A 1 114 ? 30.583 14.281 61.312 1.00 42.81 114 PRO A O 1
ATOM 605 N N . VAL A 1 115 ? 28.348 14.198 61.011 1.00 38.38 115 VAL A N 1
ATOM 606 C CA . VAL A 1 11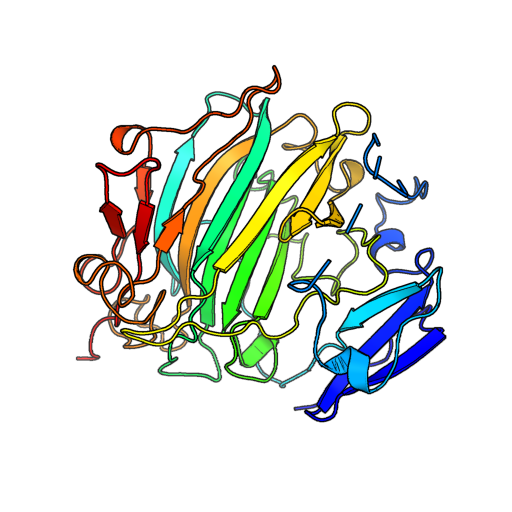5 ? 28.372 14.370 59.560 1.00 36.22 115 VAL A CA 1
ATOM 607 C C . VAL A 1 115 ? 27.779 15.744 59.290 1.00 34.95 115 VAL A C 1
ATOM 608 O O . VAL A 1 115 ? 26.606 15.962 59.592 1.00 35.74 115 VAL A O 1
ATOM 612 N N . VAL A 1 116 ? 28.578 16.689 58.805 1.00 33.17 116 VAL A N 1
ATOM 613 C CA . VAL A 1 116 ? 28.114 18.065 58.610 1.00 32.85 116 VAL A CA 1
ATOM 614 C C . VAL A 1 116 ? 27.087 18.189 57.476 1.00 32.36 116 VAL A C 1
ATOM 615 O O . VAL A 1 116 ? 26.954 17.301 56.630 1.00 32.01 116 VAL A O 1
ATOM 619 N N . LYS A 1 117 ? 26.327 19.288 57.496 1.00 32.12 117 LYS A N 1
ATOM 620 C CA . LYS A 1 117 ? 25.293 19.527 56.519 1.00 32.88 117 LYS A CA 1
ATOM 621 C C . LYS A 1 117 ? 25.863 19.825 55.130 1.00 31.89 117 LYS A C 1
ATOM 622 O O . LYS A 1 117 ? 26.829 20.579 54.990 1.00 31.45 117 LYS A O 1
ATOM 628 N N . LYS A 1 118 ? 25.259 19.237 54.107 1.00 31.27 118 LYS A N 1
ATOM 629 C CA . LYS A 1 118 ? 25.635 19.486 52.718 1.00 31.57 118 LYS A CA 1
ATOM 630 C C . LYS A 1 118 ? 25.388 20.987 52.377 1.00 33.31 118 LYS A C 1
ATOM 631 O O . LYS A 1 118 ? 24.441 21.579 52.893 1.00 34.14 118 LYS A O 1
ATOM 637 N N . GLN A 1 119 ? 26.238 21.599 51.540 1.00 34.20 119 GLN A N 1
ATOM 638 C CA . GLN A 1 119 ? 26.135 23.027 51.232 1.00 35.40 119 GLN A CA 1
ATOM 639 C C . GLN A 1 119 ? 26.390 23.338 49.752 1.00 34.83 119 GLN A C 1
ATOM 640 O O . GLN A 1 119 ? 27.364 22.841 49.186 1.00 35.34 119 GLN A O 1
ATOM 646 N N . PHE A 1 120 ? 25.569 24.222 49.154 1.00 32.97 120 PHE A N 1
ATOM 647 C CA . PHE A 1 120 ? 25.691 24.580 47.749 1.00 31.57 120 PHE A CA 1
ATOM 648 C C . PHE A 1 120 ? 26.903 25.510 47.521 1.00 31.33 120 PHE A C 1
ATOM 649 O O . PHE A 1 120 ? 27.132 26.397 48.338 1.00 31.58 120 PHE A O 1
ATOM 657 N N . PRO A 1 121 ? 27.656 25.373 46.412 1.00 30.73 121 PRO A N 1
ATOM 658 C CA . PRO A 1 121 ? 28.795 26.296 46.188 1.00 30.77 121 PRO A CA 1
ATOM 659 C C . PRO A 1 121 ? 28.352 27.765 46.006 1.00 32.14 121 PRO A C 1
ATOM 660 O O . PRO A 1 121 ? 27.204 28.000 45.598 1.00 32.71 121 PRO A O 1
ATOM 664 N N . THR A 1 132 ? 32.111 30.385 56.781 1.00 43.12 132 THR A N 1
ATOM 665 C CA . THR A 1 132 ? 31.878 28.947 56.663 1.00 42.49 132 THR A CA 1
ATOM 666 C C . THR A 1 132 ? 33.238 28.219 56.479 1.00 40.03 132 THR A C 1
ATOM 667 O O . THR A 1 132 ? 34.255 28.833 56.094 1.00 41.06 132 THR A O 1
ATOM 671 N N . ASN A 1 133 ? 33.263 26.931 56.809 1.00 36.27 133 ASN A N 1
ATOM 672 C CA . ASN A 1 133 ? 34.488 26.133 56.705 1.00 34.08 133 ASN A CA 1
ATOM 673 C C . ASN A 1 133 ? 34.531 25.265 55.439 1.00 31.65 133 ASN A C 1
ATOM 674 O O . ASN A 1 133 ? 35.321 24.326 55.365 1.00 30.76 133 ASN A O 1
ATOM 679 N N . HIS A 1 134 ? 33.737 25.611 54.433 1.00 30.18 134 HIS A N 1
ATOM 680 C CA . HIS A 1 134 ? 33.754 24.942 53.140 1.00 30.04 134 HIS A CA 1
ATOM 681 C C . HIS A 1 134 ? 34.542 25.781 52.161 1.00 29.22 134 HIS A C 1
ATOM 682 O O . HIS A 1 134 ? 34.429 27.009 52.165 1.00 29.61 134 HIS A O 1
ATOM 689 N N . GLN A 1 135 ? 35.349 25.140 51.322 1.00 27.92 135 GLN A N 1
ATOM 690 C CA . GLN A 1 135 ? 36.063 25.846 50.265 1.00 26.88 135 GLN A CA 1
ATOM 691 C C . GLN A 1 135 ? 35.822 25.134 48.962 1.00 25.53 135 GLN A C 1
ATOM 692 O O . GLN A 1 135 ? 35.614 23.931 48.958 1.00 25.34 135 GLN A O 1
ATOM 698 N N . TYR A 1 136 ? 35.869 25.864 47.855 1.00 25.11 136 TYR A N 1
ATOM 699 C CA . TYR A 1 136 ? 35.535 25.318 46.552 1.00 25.09 136 TYR A CA 1
ATOM 700 C C . TYR A 1 136 ? 36.494 25.742 45.464 1.00 24.52 136 TYR A C 1
ATOM 701 O O . TYR A 1 136 ? 37.148 26.786 45.568 1.00 24.38 136 TYR A O 1
ATOM 710 N N . ALA A 1 137 ? 36.524 24.954 44.382 1.00 23.93 137 ALA A N 1
ATOM 711 C CA . ALA A 1 137 ? 37.135 25.294 43.097 1.00 23.83 137 ALA A CA 1
ATOM 712 C C . ALA A 1 137 ? 36.176 24.703 42.115 1.00 23.64 137 ALA A C 1
ATOM 713 O O . ALA A 1 137 ? 36.231 23.506 41.822 1.00 23.38 137 ALA A O 1
ATOM 715 N N . VAL A 1 138 ? 35.155 25.494 41.773 1.00 23.54 138 VAL A N 1
ATOM 716 C CA . VAL A 1 138 ? 34.000 25.042 41.001 1.00 23.91 138 VAL A CA 1
ATOM 717 C C . VAL A 1 138 ? 33.692 25.992 39.843 1.00 24.20 138 VAL A C 1
ATOM 718 O O . VAL A 1 138 ? 33.959 27.188 39.934 1.00 24.72 138 VAL A O 1
ATOM 722 N N . ILE A 1 139 ? 33.135 25.462 38.754 1.00 23.16 139 ILE A N 1
ATOM 723 C CA . ILE A 1 139 ? 32.655 26.303 37.651 1.00 22.82 139 ILE A CA 1
ATOM 724 C C . ILE A 1 139 ? 31.146 26.111 37.564 1.00 23.32 139 ILE A C 1
ATOM 725 O O . ILE A 1 139 ? 30.627 25.017 37.839 1.00 23.18 139 ILE A O 1
ATOM 730 N N . ALA A 1 140 ? 30.435 27.173 37.229 1.00 23.82 140 ALA A N 1
ATOM 731 C CA . ALA A 1 140 ? 28.975 27.131 37.179 1.00 24.96 140 ALA A CA 1
ATOM 732 C C . ALA A 1 140 ? 28.462 27.607 35.826 1.00 26.63 140 ALA A C 1
ATOM 733 O O . ALA A 1 140 ? 28.917 28.628 35.305 1.00 26.63 140 ALA A O 1
ATOM 735 N N . TYR A 1 141 ? 27.501 26.873 35.270 1.00 27.27 141 TYR A N 1
ATOM 736 C CA . TYR A 1 141 ? 26.845 27.216 34.024 1.00 27.31 141 TYR A CA 1
ATOM 737 C C . TYR A 1 141 ? 25.409 27.556 34.372 1.00 26.70 141 TYR A C 1
ATOM 738 O O . TYR A 1 141 ? 24.648 26.702 34.832 1.00 25.20 141 TYR A O 1
ATOM 747 N N . PHE A 1 142 ? 25.061 28.820 34.220 1.00 27.10 142 PHE A N 1
ATOM 748 C CA . PHE A 1 142 ? 23.743 29.308 34.569 1.00 28.68 142 PHE A CA 1
ATOM 749 C C . PHE A 1 142 ? 22.867 29.459 33.350 1.00 30.18 142 PHE A C 1
ATOM 750 O O . PHE A 1 142 ? 23.095 30.336 32.534 1.00 30.97 142 PHE A O 1
ATOM 758 N N . TYR A 1 143 ? 21.854 28.614 33.218 1.00 30.39 143 TYR A N 1
ATOM 759 C CA . TYR A 1 143 ? 20.877 28.725 32.132 1.00 31.19 143 TYR A CA 1
ATOM 760 C C . TYR A 1 143 ? 19.857 29.819 32.514 1.00 31.48 143 TYR A C 1
ATOM 761 O O . TYR A 1 143 ? 19.757 30.196 33.688 1.00 31.46 143 TYR A O 1
ATOM 770 N N . GLY A 1 144 ? 19.123 30.316 31.539 1.00 31.69 144 GLY A N 1
ATOM 771 C CA . GLY A 1 144 ? 18.152 31.385 31.774 1.00 32.82 144 GLY A CA 1
ATOM 772 C C . GLY A 1 144 ? 16.860 30.951 32.443 1.00 33.69 144 GLY A C 1
ATOM 773 O O . GLY A 1 144 ? 16.148 31.774 33.027 1.00 34.62 144 GLY A O 1
ATOM 774 N N . ASN A 1 145 ? 16.539 29.663 32.367 1.00 32.47 145 ASN A N 1
ATOM 775 C CA . ASN A 1 145 ? 15.312 29.112 32.952 1.00 32.94 145 ASN A CA 1
ATOM 776 C C . ASN A 1 145 ? 15.544 27.632 33.322 1.00 31.62 145 ASN A C 1
ATOM 777 O O . ASN A 1 145 ? 16.539 27.025 32.900 1.00 31.10 145 ASN A O 1
ATOM 782 N N . ALA A 1 146 ? 14.615 27.036 34.083 1.00 30.92 146 ALA A N 1
ATOM 783 C CA . ALA A 1 146 ? 14.755 25.659 34.531 1.00 30.31 146 ALA A CA 1
ATOM 784 C C . ALA A 1 146 ? 14.295 24.651 33.443 1.00 30.25 146 ALA A C 1
ATOM 785 O O . ALA A 1 146 ? 13.286 23.959 33.625 1.00 30.87 146 ALA A O 1
ATOM 787 N N . SER A 1 147 ? 15.008 24.596 32.296 1.00 28.97 147 SER A N 1
ATOM 788 C CA . SER A 1 147 ? 14.619 23.695 31.218 1.00 28.79 147 SER A CA 1
ATOM 789 C C . SER A 1 147 ? 15.769 22.790 30.753 1.00 27.84 147 SER A C 1
ATOM 790 O O . SER A 1 147 ? 15.565 22.053 29.791 1.00 28.48 147 SER A O 1
ATOM 793 N N . LEU A 1 148 ? 16.962 22.819 31.406 1.00 26.52 148 LEU A N 1
ATOM 794 C CA . LEU A 1 148 ? 18.027 21.871 31.048 1.00 26.64 148 LEU A CA 1
ATOM 795 C C . LEU A 1 148 ? 17.530 20.453 31.376 1.00 26.48 148 LEU A C 1
ATOM 796 O O . LEU A 1 148 ? 16.893 20.257 32.415 1.00 26.10 148 LEU A O 1
ATOM 801 N N . GLN A 1 149 ? 17.720 19.518 30.464 1.00 25.37 149 GLN A N 1
ATOM 802 C CA . GLN A 1 149 ? 17.186 18.161 30.626 1.00 25.65 149 GLN A CA 1
ATOM 803 C C . GLN A 1 149 ? 18.210 17.118 31.063 1.00 25.88 149 GLN A C 1
ATOM 804 O O . GLN A 1 149 ? 17.904 15.928 31.059 1.00 27.14 149 GLN A O 1
ATOM 810 N N . GLY A 1 150 ? 19.389 17.549 31.474 1.00 25.39 150 GLY A N 1
ATOM 811 C CA . GLY A 1 150 ? 20.423 16.629 31.913 1.00 25.10 150 GLY A CA 1
ATOM 812 C C . GLY A 1 150 ? 21.806 17.238 31.857 1.00 25.58 150 GLY A C 1
ATOM 813 O O . GLY A 1 150 ? 21.992 18.333 31.314 1.00 26.03 150 GLY A O 1
ATOM 814 N N . ALA A 1 151 ? 22.778 16.531 32.426 1.00 24.03 151 ALA A N 1
ATOM 815 C CA . ALA A 1 151 ? 24.163 16.989 32.385 1.00 24.00 151 ALA A CA 1
ATOM 816 C C . ALA A 1 151 ? 25.084 15.819 32.580 1.00 24.55 151 ALA A C 1
ATOM 817 O O . ALA A 1 151 ? 24.674 14.790 33.140 1.00 24.74 151 ALA A O 1
ATOM 819 N N . ASN A 1 152 ? 26.317 15.951 32.065 1.00 23.59 152 ASN A N 1
ATOM 820 C CA . ASN A 1 152 ? 27.327 14.919 32.205 1.00 24.21 152 ASN A CA 1
ATOM 821 C C . ASN A 1 152 ? 28.503 15.443 33.007 1.00 23.92 152 ASN A C 1
ATOM 822 O O . ASN A 1 152 ? 28.721 16.657 33.081 1.00 23.40 152 ASN A O 1
ATOM 827 N N . ALA A 1 153 ? 29.311 14.526 33.541 1.00 23.38 153 ALA A N 1
ATOM 828 C CA . ALA A 1 153 ? 30.555 14.867 34.206 1.00 23.02 153 ALA A CA 1
ATOM 829 C C . ALA A 1 153 ? 31.450 13.658 34.158 1.00 23.13 153 ALA A C 1
ATOM 830 O O . ALA A 1 153 ? 31.000 12.585 34.535 1.00 23.03 153 ALA A O 1
ATOM 832 N N . THR A 1 154 ? 32.688 13.799 33.704 1.00 22.84 154 THR A N 1
ATOM 833 C CA . THR A 1 154 ? 33.649 12.679 33.728 1.00 22.92 154 THR A CA 1
ATOM 834 C C . THR A 1 154 ? 34.746 13.182 34.630 1.00 23.36 154 THR A C 1
ATOM 835 O O . THR A 1 154 ? 35.520 14.071 34.270 1.00 23.29 154 THR A O 1
ATOM 839 N N . ILE A 1 155 ? 34.729 12.697 35.853 1.00 23.21 155 ILE A N 1
ATOM 840 C CA . ILE A 1 155 ? 35.543 13.204 36.921 1.00 23.13 155 ILE A CA 1
ATOM 841 C C . ILE A 1 155 ? 36.756 12.324 37.195 1.00 23.54 155 ILE A C 1
ATOM 842 O O . ILE A 1 155 ? 36.612 11.146 37.509 1.00 23.47 155 ILE A O 1
ATOM 847 N N . ASN A 1 156 ? 37.952 12.907 37.136 1.00 22.85 156 ASN A N 1
ATOM 848 C CA . ASN A 1 156 ? 39.183 12.203 37.491 1.00 22.40 156 ASN A CA 1
ATOM 849 C C . ASN A 1 156 ? 39.125 11.830 38.988 1.00 22.83 156 ASN A C 1
ATOM 850 O O . ASN A 1 156 ? 38.734 12.667 39.800 1.00 22.09 156 ASN A O 1
ATOM 855 N N . ILE A 1 157 ? 39.494 10.585 39.342 1.00 23.09 157 ILE A N 1
ATOM 856 C CA . ILE A 1 157 ? 39.440 10.082 40.718 1.00 23.94 157 ILE A CA 1
ATOM 857 C C . ILE A 1 157 ? 40.796 10.130 41.387 1.00 23.99 157 ILE A C 1
ATOM 858 O O . ILE A 1 157 ? 41.800 9.665 40.839 1.00 24.19 157 ILE A O 1
ATOM 863 N N . TRP A 1 158 ? 40.833 10.672 42.604 1.00 23.29 158 TRP A N 1
ATOM 864 C CA . TRP A 1 158 ? 42.042 10.737 43.415 1.00 22.53 158 TRP A CA 1
ATOM 865 C C . TRP A 1 158 ? 41.674 10.428 44.859 1.00 21.92 158 TRP A C 1
ATOM 866 O O . TRP A 1 158 ? 40.494 10.455 45.197 1.00 21.71 158 TRP A O 1
ATOM 877 N N . GLU A 1 159 ? 42.667 10.214 45.704 1.00 21.59 159 GLU A N 1
ATOM 878 C CA . GLU A 1 159 ? 42.500 10.054 47.147 1.00 22.50 159 GLU A CA 1
ATOM 879 C C . GLU A 1 159 ? 43.218 11.226 47.834 1.00 23.25 159 GLU A C 1
ATOM 880 O O . GLU A 1 159 ? 44.334 11.078 48.358 1.00 23.75 159 GLU A O 1
ATOM 886 N N . PRO A 1 160 ? 42.615 12.439 47.787 1.00 22.80 160 PRO A N 1
ATOM 887 C CA . PRO A 1 160 ? 43.243 13.588 48.447 1.00 23.54 160 PRO A CA 1
ATOM 888 C C . PRO A 1 160 ? 43.428 13.343 49.942 1.00 24.38 160 PRO A C 1
ATOM 889 O O . PRO A 1 160 ? 42.597 12.701 50.589 1.00 25.18 160 PRO A O 1
ATOM 893 N N . ASN A 1 161 ? 44.537 13.808 50.470 1.00 24.76 161 ASN A N 1
ATOM 894 C CA . ASN A 1 161 ? 44.866 13.629 51.876 1.00 25.50 161 ASN A CA 1
ATOM 895 C C . ASN A 1 161 ? 44.157 14.659 52.745 1.00 26.80 161 ASN A C 1
ATOM 896 O O . ASN A 1 161 ? 44.025 15.807 52.339 1.00 27.39 161 ASN A O 1
ATOM 901 N N . LEU A 1 162 ? 43.704 14.256 53.938 1.00 27.31 162 LEU A N 1
ATOM 902 C CA . LEU A 1 162 ? 43.032 15.154 54.879 1.00 27.21 162 LEU A CA 1
ATOM 903 C C . LEU A 1 162 ? 43.937 15.452 56.066 1.00 28.56 162 LEU A C 1
ATOM 904 O O . LEU A 1 162 ? 44.492 14.526 56.643 1.00 28.44 162 LEU A O 1
ATOM 909 N N . LYS A 1 163 ? 44.091 16.730 56.432 1.00 29.25 163 LYS A N 1
ATOM 910 C CA . LYS A 1 163 ? 44.902 17.111 57.583 1.00 30.91 163 LYS A CA 1
ATOM 911 C C . LYS A 1 163 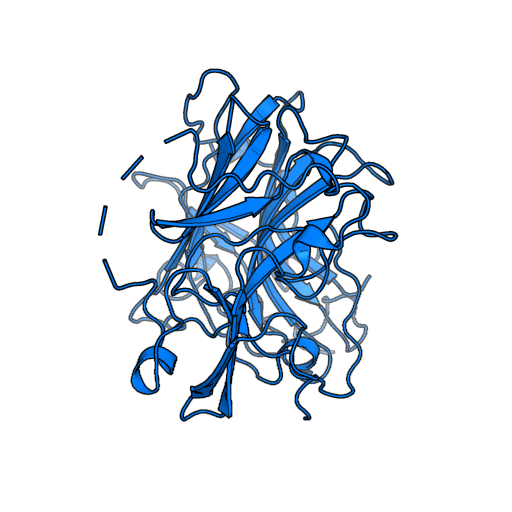? 44.231 16.625 58.871 1.00 31.60 163 LYS A C 1
ATOM 912 O O . LYS A 1 163 ? 44.910 16.110 59.769 1.00 32.32 163 LYS A O 1
ATOM 918 N N . ASN A 1 164 ? 42.884 16.733 58.944 1.00 30.38 164 ASN A N 1
ATOM 919 C CA . ASN A 1 164 ? 42.125 16.310 60.120 1.00 30.02 164 ASN A CA 1
ATOM 920 C C . ASN A 1 164 ? 41.082 15.256 59.675 1.00 29.21 164 ASN A C 1
ATOM 921 O O . ASN A 1 164 ? 39.909 15.558 59.472 1.00 27.84 164 ASN A O 1
ATOM 926 N N . PRO A 1 165 ? 41.532 13.997 59.502 1.00 30.02 165 PRO A N 1
ATOM 927 C CA . PRO A 1 165 ? 40.650 12.976 58.917 1.00 30.67 165 PRO A CA 1
ATOM 928 C C . PRO A 1 165 ? 39.377 12.647 59.679 1.00 30.57 165 PRO A C 1
ATOM 929 O O . PRO A 1 165 ? 38.437 12.152 59.052 1.00 30.10 165 PRO A O 1
ATOM 933 N N . ASN A 1 166 ? 39.309 12.925 60.994 1.00 30.55 166 ASN A N 1
ATOM 934 C CA . ASN A 1 166 ? 38.095 12.619 61.739 1.00 31.51 166 ASN A CA 1
ATOM 935 C C . ASN A 1 166 ? 36.958 13.653 61.520 1.00 31.56 166 ASN A C 1
ATOM 936 O O . ASN A 1 166 ? 35.809 13.373 61.898 1.00 32.29 166 ASN A O 1
ATOM 941 N N . GLY A 1 167 ? 37.243 14.779 60.863 1.00 29.94 167 GLY A N 1
ATOM 942 C CA . GLY A 1 167 ? 36.228 15.806 60.654 1.00 29.34 167 GLY A CA 1
ATOM 943 C C . GLY A 1 167 ? 36.156 16.410 59.261 1.00 29.12 167 GLY A C 1
ATOM 944 O O . GLY A 1 167 ? 35.111 16.929 58.862 1.00 29.85 167 GLY A O 1
ATOM 945 N N . ASP A 1 168 ? 37.259 16.385 58.529 1.00 27.29 168 ASP A N 1
ATOM 946 C CA . ASP A 1 168 ? 37.332 16.958 57.187 1.00 25.39 168 ASP A CA 1
ATOM 947 C C . ASP A 1 168 ? 36.709 16.067 56.114 1.00 24.82 168 ASP A C 1
ATOM 948 O O . ASP A 1 168 ? 36.535 14.862 56.300 1.00 25.49 168 ASP A O 1
ATOM 953 N N . PHE A 1 169 ? 36.509 16.652 54.919 1.00 23.08 169 PHE A N 1
ATOM 954 C CA . PHE A 1 169 ? 36.167 15.874 53.746 1.00 22.58 169 PHE A CA 1
ATOM 955 C C . PHE A 1 169 ? 36.706 16.578 52.522 1.00 21.93 169 PHE A C 1
ATOM 956 O O . PHE A 1 169 ? 37.070 17.761 52.560 1.00 22.23 169 PHE A O 1
ATOM 964 N N . SER A 1 170 ? 36.810 15.834 51.448 1.00 21.48 170 SER A N 1
ATOM 965 C CA . SER A 1 170 ? 37.242 16.395 50.172 1.00 21.19 170 SER A CA 1
ATOM 966 C C . SER A 1 170 ? 36.464 15.676 49.127 1.00 21.73 170 SER A C 1
ATOM 967 O O . SER A 1 170 ? 36.372 14.444 49.178 1.00 22.79 170 SER A O 1
ATOM 970 N N . LEU A 1 171 ? 35.838 16.425 48.207 1.00 21.00 171 LEU A N 1
ATOM 971 C CA . LEU A 1 171 ? 35.011 15.768 47.210 1.00 20.53 171 LEU A CA 1
ATOM 972 C C . LEU A 1 171 ? 35.173 16.421 45.857 1.00 20.46 171 LEU A C 1
ATOM 973 O O . LEU A 1 171 ? 35.693 17.528 45.744 1.00 21.12 171 LEU A O 1
ATOM 978 N N . THR A 1 172 ? 34.689 15.747 44.835 1.00 20.36 172 THR A N 1
ATOM 979 C CA . THR A 1 172 ? 34.551 16.282 43.481 1.00 20.70 172 THR A CA 1
ATOM 980 C C . THR A 1 172 ? 33.226 15.788 42.955 1.00 20.99 172 THR A C 1
ATOM 981 O O . THR A 1 172 ? 32.969 14.587 43.049 1.00 21.11 172 THR A O 1
ATOM 985 N N . GLN A 1 173 ? 32.361 16.690 42.447 1.00 20.83 173 GLN A N 1
ATOM 986 C CA . GLN A 1 173 ? 31.046 16.244 42.004 1.00 21.39 173 GLN A CA 1
ATOM 987 C C . GLN A 1 173 ? 30.449 17.173 40.959 1.00 22.07 173 GLN A C 1
ATOM 988 O O . GLN A 1 173 ? 31.046 18.208 40.598 1.00 21.80 173 GLN A O 1
ATOM 994 N N . ILE A 1 174 ? 29.259 16.786 40.484 1.00 22.40 174 ILE A N 1
ATOM 995 C CA . ILE A 1 174 ? 28.389 17.640 39.700 1.00 22.87 174 ILE A CA 1
ATOM 996 C C . ILE A 1 174 ? 27.253 18.054 40.622 1.00 23.21 174 ILE A C 1
ATOM 997 O O . ILE A 1 174 ? 26.891 17.308 41.539 1.00 23.36 174 ILE A O 1
ATOM 1002 N N . TRP A 1 175 ? 26.741 19.262 40.431 1.00 22.67 175 TRP A N 1
ATOM 1003 C CA . TRP A 1 175 ? 25.560 19.783 41.069 1.00 23.45 175 TRP A CA 1
ATOM 1004 C C . TRP A 1 175 ? 24.610 20.166 39.955 1.00 24.78 175 TRP A C 1
ATOM 1005 O O . TRP A 1 175 ? 24.973 20.990 39.129 1.00 25.36 175 TRP A O 1
ATOM 1016 N N . ILE A 1 176 ? 23.411 19.611 39.935 1.00 24.39 176 ILE A N 1
ATOM 1017 C CA . ILE A 1 176 ? 22.400 20.004 38.972 1.00 25.60 176 ILE A CA 1
ATOM 1018 C C . ILE A 1 176 ? 21.274 20.581 39.795 1.00 26.38 176 ILE A C 1
ATOM 1019 O O . ILE A 1 176 ? 20.843 19.911 40.735 1.00 26.81 176 ILE A O 1
ATOM 1024 N N . SER A 1 177 ? 20.808 21.806 39.490 1.00 25.84 177 SER A N 1
ATOM 1025 C CA . SER A 1 177 ? 19.819 22.418 40.346 1.00 25.89 177 SER A CA 1
ATOM 1026 C C . SER A 1 177 ? 18.809 23.324 39.647 1.00 25.85 177 SER A C 1
ATOM 1027 O O . SER A 1 177 ? 18.944 23.688 38.482 1.00 25.31 177 SER A O 1
ATOM 1030 N N . ALA A 1 178 ? 17.761 23.644 40.381 1.00 26.00 178 ALA A N 1
ATOM 1031 C CA . ALA A 1 178 ? 16.730 24.599 40.012 1.00 26.64 178 ALA A CA 1
ATOM 1032 C C . ALA A 1 178 ? 16.292 25.299 41.284 1.00 27.75 178 ALA A C 1
ATOM 1033 O O . ALA A 1 178 ? 16.430 24.741 42.385 1.00 28.41 178 ALA A O 1
ATOM 1035 N N . GLY A 1 179 ? 15.762 26.497 41.144 1.00 28.53 179 GLY A N 1
ATOM 1036 C CA . GLY A 1 179 ? 15.266 27.244 42.284 1.00 29.57 179 GLY A CA 1
ATOM 1037 C C . GLY A 1 179 ? 16.345 27.886 43.130 1.00 30.61 179 GLY A C 1
ATOM 1038 O O . GLY A 1 179 ? 17.533 27.880 42.775 1.00 30.24 179 GLY A O 1
ATOM 1039 N N . SER A 1 180 ? 15.929 28.471 44.253 1.00 31.23 180 SER A N 1
ATOM 1040 C CA . SER A 1 180 ? 16.874 29.138 45.144 1.00 32.17 180 SER A CA 1
ATOM 1041 C C . SER A 1 180 ? 16.360 29.135 46.575 1.00 30.97 180 SER A C 1
ATOM 1042 O O . SER A 1 180 ? 15.151 28.971 46.804 1.00 30.86 180 SER A O 1
ATOM 1045 N N . GLY A 1 181 ? 17.274 29.298 47.522 1.00 30.05 181 GLY A N 1
ATOM 1046 C CA . GLY A 1 181 ? 16.942 29.345 48.943 1.00 30.55 181 GLY A CA 1
ATOM 1047 C C . GLY A 1 181 ? 16.173 28.137 49.430 1.00 30.73 181 GLY A C 1
ATOM 1048 O O . GLY A 1 181 ? 16.579 27.002 49.178 1.00 30.84 181 GLY A O 1
ATOM 1049 N N . SER A 1 182 ? 14.995 28.363 50.025 1.00 30.79 182 SER A N 1
ATOM 1050 C CA . SER A 1 182 ? 14.189 27.259 50.556 1.00 31.34 182 SER A CA 1
ATOM 1051 C C . SER A 1 182 ? 13.582 26.369 49.447 1.00 30.92 182 SER A C 1
ATOM 1052 O O . SER A 1 182 ? 13.053 25.308 49.760 1.00 30.28 182 SER A O 1
ATOM 1055 N N . SER A 1 183 ? 13.591 26.818 48.182 1.00 30.48 183 SER A N 1
ATOM 1056 C CA . SER A 1 183 ? 13.061 25.985 47.098 1.00 30.86 183 SER A CA 1
ATOM 1057 C C . SER A 1 183 ? 14.204 25.485 46.193 1.00 29.07 183 SER A C 1
ATOM 1058 O O . SER A 1 183 ? 13.937 24.987 45.102 1.00 29.23 183 SER A O 1
ATOM 1061 N N . LEU A 1 184 ? 15.478 25.556 46.663 1.00 27.35 184 LEU A N 1
ATOM 1062 C CA . LEU A 1 184 ? 16.594 25.006 45.896 1.00 26.52 184 LEU A CA 1
ATOM 1063 C C . LEU A 1 184 ? 16.454 23.489 45.838 1.00 26.11 184 LEU A C 1
ATOM 1064 O O . LEU A 1 184 ? 16.318 22.856 46.883 1.00 26.08 184 LEU A O 1
ATOM 1069 N N . ASN A 1 185 ? 16.419 22.919 44.618 1.00 25.52 185 ASN A N 1
ATOM 1070 C CA . ASN A 1 185 ? 16.365 21.474 44.384 1.00 25.31 185 ASN A CA 1
ATOM 1071 C C . ASN A 1 185 ? 17.684 21.055 43.782 1.00 25.35 185 ASN A C 1
ATOM 1072 O O . ASN A 1 185 ? 18.143 21.728 42.874 1.00 26.06 185 ASN A O 1
ATOM 1077 N N . THR A 1 186 ? 18.304 19.990 44.276 1.00 24.48 186 THR A N 1
ATOM 1078 C CA . THR A 1 186 ? 19.569 19.526 43.715 1.00 24.21 186 THR A CA 1
ATOM 1079 C C . THR A 1 186 ? 19.532 18.045 43.379 1.00 24.44 186 THR A C 1
ATOM 1080 O O . THR A 1 186 ? 18.796 17.280 43.989 1.00 25.07 186 THR A O 1
ATOM 1084 N N . ILE A 1 187 ? 20.348 17.670 42.400 1.00 23.62 187 ILE A N 1
ATOM 1085 C CA . ILE A 1 187 ? 20.675 16.317 41.938 1.00 23.22 187 ILE A CA 1
ATOM 1086 C C . ILE A 1 187 ? 22.187 16.282 41.968 1.00 22.82 187 ILE A C 1
ATOM 1087 O O . ILE A 1 187 ? 22.816 17.148 41.337 1.00 22.59 187 ILE A O 1
ATOM 1092 N N . GLU A 1 188 ? 22.789 15.379 42.762 1.00 22.14 188 GLU A N 1
ATOM 1093 C CA . GLU A 1 188 ? 24.230 15.415 42.939 1.00 21.96 188 GLU A CA 1
ATOM 1094 C C . GLU A 1 188 ? 24.846 14.028 42.838 1.00 22.98 188 GLU A C 1
ATOM 1095 O O . GLU A 1 188 ? 24.252 13.055 43.298 1.00 22.83 188 GLU A O 1
ATOM 1101 N N . ALA A 1 189 ? 26.026 13.956 42.232 1.00 22.85 189 ALA A N 1
ATOM 1102 C CA . ALA A 1 189 ? 26.798 12.721 42.091 1.00 21.38 189 ALA A CA 1
ATOM 1103 C C . ALA A 1 189 ? 28.286 13.047 41.948 1.00 21.76 189 ALA A C 1
ATOM 1104 O O . ALA A 1 189 ? 28.668 13.954 41.196 1.00 22.03 189 ALA A O 1
ATOM 1106 N N . GLY A 1 190 ? 29.126 12.268 42.613 1.00 21.35 190 GLY A N 1
ATOM 1107 C CA . GLY A 1 190 ? 30.574 12.436 42.485 1.00 21.79 190 GLY A CA 1
ATOM 1108 C C . GLY A 1 190 ? 31.310 11.478 43.392 1.00 22.25 190 GLY A C 1
ATOM 1109 O O . GLY A 1 190 ? 30.779 10.417 43.741 1.00 22.37 190 GLY A O 1
ATOM 1110 N N . TRP A 1 191 ? 32.560 11.808 43.724 1.00 21.49 191 TRP A N 1
ATOM 1111 C CA . TRP A 1 191 ? 33.321 11.019 44.668 1.00 21.75 191 TRP A CA 1
ATOM 1112 C C . TRP A 1 191 ? 33.644 11.863 45.884 1.00 21.64 191 TRP A C 1
ATOM 1113 O O . TRP A 1 191 ? 33.791 13.090 45.784 1.00 21.13 191 TRP A O 1
ATOM 1124 N N . GLN A 1 192 ? 33.789 11.203 47.032 1.00 21.80 192 GLN A N 1
ATOM 1125 C CA . GLN A 1 192 ? 34.104 11.899 48.266 1.00 22.33 192 GLN A CA 1
ATOM 1126 C C . GLN A 1 192 ? 34.984 11.057 49.175 1.00 22.83 192 GLN A C 1
ATOM 1127 O O . GLN A 1 192 ? 34.756 9.846 49.334 1.00 22.70 192 GLN A O 1
ATOM 1133 N N . VAL A 1 193 ? 35.961 11.721 49.818 1.00 22.59 193 VAL A N 1
ATOM 1134 C CA . VAL A 1 193 ? 36.772 11.182 50.898 1.00 23.62 193 VAL A CA 1
ATOM 1135 C C . VA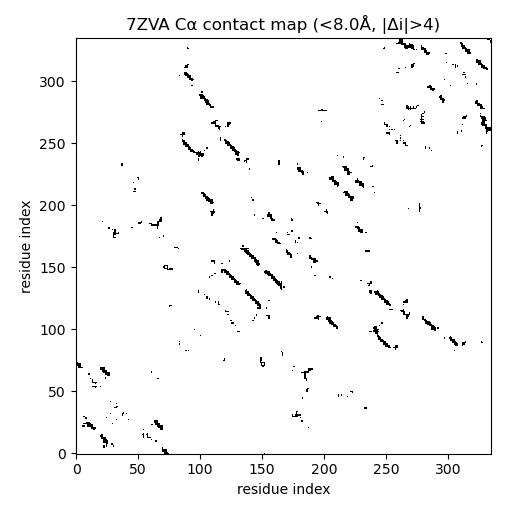L A 1 193 ? 36.191 11.779 52.178 1.00 24.48 193 VAL A C 1
ATOM 1136 O O . VAL A 1 193 ? 36.332 12.988 52.376 1.00 24.94 193 VAL A O 1
ATOM 1140 N N . TYR A 1 194 ? 35.502 11.005 53.005 1.00 25.01 194 TYR A N 1
ATOM 1141 C CA . TYR A 1 194 ? 34.888 11.542 54.227 1.00 25.52 194 TYR A CA 1
ATOM 1142 C C . TYR A 1 194 ? 34.875 10.467 55.303 1.00 26.06 194 TYR A C 1
ATOM 1143 O O . TYR A 1 194 ? 33.843 9.833 55.517 1.00 26.18 194 TYR A O 1
ATOM 1152 N N . PRO A 1 195 ? 36.000 10.268 56.000 1.00 26.22 195 PRO A N 1
ATOM 1153 C CA . PRO A 1 195 ? 36.053 9.209 57.024 1.00 26.81 195 PRO A CA 1
ATOM 1154 C C . PRO A 1 195 ? 34.969 9.294 58.094 1.00 27.43 195 PRO A C 1
ATOM 1155 O O . PRO A 1 195 ? 34.407 8.261 58.467 1.00 27.43 195 PRO A O 1
ATOM 1159 N N . GLY A 1 196 ? 34.617 10.507 58.528 1.00 27.21 196 GLY A N 1
ATOM 1160 C CA . GLY A 1 196 ? 33.567 10.704 59.524 1.00 27.23 196 GLY A CA 1
ATOM 1161 C C . GLY A 1 196 ? 32.241 10.087 59.105 1.00 27.36 196 GLY A C 1
ATOM 1162 O O . GLY A 1 196 ? 31.505 9.548 59.926 1.00 27.36 196 GLY A O 1
ATOM 1163 N N . ARG A 1 197 ? 31.970 10.090 57.797 1.00 26.71 197 ARG A N 1
ATOM 1164 C CA . ARG A 1 197 ? 30.741 9.538 57.267 1.00 26.24 197 ARG A CA 1
ATOM 1165 C C . ARG A 1 197 ? 30.895 8.087 56.805 1.00 27.17 197 ARG A C 1
ATOM 1166 O O . ARG A 1 197 ? 30.029 7.267 57.084 1.00 27.52 197 ARG A O 1
ATOM 1174 N N . THR A 1 198 ? 31.960 7.778 56.062 1.00 27.46 198 THR A N 1
ATOM 1175 C CA . THR A 1 198 ? 32.102 6.477 55.400 1.00 27.59 198 THR A CA 1
ATOM 1176 C C . THR A 1 198 ? 32.851 5.427 56.199 1.00 28.45 198 THR A C 1
ATOM 1177 O O . THR A 1 198 ? 32.736 4.242 55.892 1.00 28.50 198 THR A O 1
ATOM 1181 N N . GLY A 1 199 ? 33.678 5.863 57.134 1.00 28.76 199 GLY A N 1
ATOM 1182 C CA . GLY A 1 199 ? 34.487 4.964 57.946 1.00 29.47 199 GLY A CA 1
ATOM 1183 C C . GLY A 1 199 ? 35.931 4.853 57.500 1.00 30.23 199 GLY A C 1
ATOM 1184 O O . GLY A 1 199 ? 36.735 4.280 58.237 1.00 31.33 199 GLY A O 1
ATOM 1185 N N . ASP A 1 200 ? 36.291 5.353 56.271 1.00 28.78 200 ASP A N 1
ATOM 1186 C CA . ASP A 1 200 ? 37.695 5.261 55.843 1.00 28.67 200 ASP A CA 1
ATOM 1187 C C . ASP A 1 200 ? 38.113 6.470 54.939 1.00 28.22 200 ASP A C 1
ATOM 1188 O O . ASP A 1 200 ? 37.312 7.372 54.727 1.00 28.07 200 ASP A O 1
ATOM 1193 N N . SER A 1 201 ? 39.360 6.483 54.442 1.00 27.68 201 SER A N 1
ATOM 1194 C CA . SER A 1 201 ? 39.895 7.601 53.676 1.00 27.44 201 SER A CA 1
ATOM 1195 C C . SER A 1 201 ? 39.892 7.348 52.158 1.00 26.90 201 SER A C 1
ATOM 1196 O O . SER A 1 201 ? 40.564 8.067 51.441 1.00 27.02 201 SER A O 1
ATOM 1199 N N . GLN A 1 202 ? 39.157 6.343 51.674 1.00 25.99 202 GLN A N 1
ATOM 1200 C CA . GLN A 1 202 ? 39.109 6.087 50.236 1.00 26.03 202 GLN A CA 1
ATOM 1201 C C . GLN A 1 202 ? 38.106 7.004 49.560 1.00 25.96 202 GLN A C 1
ATOM 1202 O O . GLN A 1 202 ? 37.067 7.325 50.148 1.00 25.73 202 GLN A O 1
ATOM 1208 N N . PRO A 1 203 ? 38.352 7.392 48.290 1.00 25.22 203 PRO A N 1
ATOM 1209 C CA . PRO A 1 203 ? 37.308 8.129 47.557 1.00 24.55 203 PRO A CA 1
ATOM 1210 C C . PRO A 1 203 ? 36.169 7.158 47.269 1.00 24.71 203 PRO A C 1
ATOM 1211 O O . PRO A 1 203 ? 36.416 6.023 46.844 1.00 25.16 203 PRO A O 1
ATOM 1215 N N . ARG A 1 204 ? 34.943 7.554 47.581 1.00 23.90 204 ARG A N 1
ATOM 1216 C CA . ARG A 1 204 ? 33.782 6.701 47.418 1.00 24.09 204 ARG A CA 1
ATOM 1217 C C . ARG A 1 204 ? 32.748 7.396 46.579 1.00 24.38 204 ARG A C 1
ATOM 1218 O O . ARG A 1 204 ? 32.559 8.610 46.704 1.00 23.71 204 ARG A O 1
ATOM 1226 N N . PHE A 1 205 ? 32.075 6.636 45.709 1.00 24.81 205 PHE A N 1
ATOM 1227 C CA . PHE A 1 205 ? 30.999 7.200 44.899 1.00 25.07 205 PHE A CA 1
ATOM 1228 C C . PHE A 1 205 ? 29.858 7.609 45.800 1.00 24.81 205 PHE A C 1
ATOM 1229 O O . PHE A 1 205 ? 29.506 6.860 46.708 1.00 25.69 205 PHE A O 1
ATOM 1237 N N . PHE A 1 206 ? 29.294 8.792 45.573 1.00 23.82 206 PHE A N 1
ATOM 1238 C CA . PHE A 1 206 ? 28.146 9.216 46.357 1.00 24.19 206 PHE A CA 1
ATOM 1239 C C . PHE A 1 206 ? 27.108 9.883 45.478 1.00 23.92 206 PHE A C 1
ATOM 1240 O O . PHE A 1 206 ? 27.409 10.432 44.410 1.00 23.44 206 PHE A O 1
ATOM 1248 N N . ILE A 1 207 ? 25.874 9.901 45.981 1.00 24.26 207 ILE A N 1
ATOM 1249 C CA . ILE A 1 207 ? 24.811 10.719 45.425 1.00 24.00 207 ILE A CA 1
ATOM 1250 C C . ILE A 1 207 ? 24.262 11.587 46.558 1.00 24.65 207 ILE A C 1
ATOM 1251 O O . ILE A 1 207 ? 24.428 11.279 47.756 1.00 25.39 207 ILE A O 1
ATOM 1256 N N . TYR A 1 208 ? 23.598 12.667 46.189 1.00 23.64 208 TYR A N 1
ATOM 1257 C CA . TYR A 1 208 ? 22.952 13.544 47.142 1.00 24.05 208 TYR A CA 1
ATOM 1258 C C . TYR A 1 208 ? 21.759 14.198 46.432 1.00 24.13 208 TYR A C 1
ATOM 1259 O O . TYR A 1 208 ? 21.699 14.264 45.188 1.00 24.15 208 TYR A O 1
ATOM 1268 N N . TRP A 1 209 ? 20.828 14.672 47.212 1.00 24.19 209 TRP A N 1
ATOM 1269 C CA . TRP A 1 209 ? 19.707 15.470 46.720 1.00 25.66 209 TRP A CA 1
ATOM 1270 C C . TRP A 1 209 ? 19.126 16.285 47.851 1.00 26.69 209 TRP A C 1
ATOM 1271 O O . TRP A 1 209 ? 19.254 15.932 49.021 1.00 26.84 209 TRP A O 1
ATOM 1282 N N . THR A 1 210 ? 18.417 17.348 47.501 1.00 27.33 210 THR A N 1
ATOM 1283 C CA . THR A 1 210 ? 17.603 18.108 48.429 1.00 27.48 210 THR A CA 1
ATOM 1284 C C . THR A 1 210 ? 16.468 18.716 47.637 1.00 27.47 210 THR A C 1
ATOM 1285 O O . THR A 1 210 ? 16.590 18.933 46.421 1.00 27.87 210 THR A O 1
ATOM 1289 N N . ALA A 1 211 ? 15.341 18.946 48.295 1.00 27.43 211 ALA A N 1
ATOM 1290 C CA . ALA A 1 211 ? 14.231 19.653 47.684 1.00 27.99 211 ALA A CA 1
ATOM 1291 C C . ALA A 1 211 ? 13.959 20.990 48.403 1.00 30.16 211 ALA A C 1
ATOM 1292 O O . ALA A 1 211 ? 12.991 21.674 48.044 1.00 30.88 211 ALA A O 1
ATOM 1294 N N . ASP A 1 212 ? 14.770 21.370 49.440 1.00 29.96 212 ASP A N 1
ATOM 1295 C CA . ASP A 1 212 ? 14.503 22.624 50.138 1.00 30.29 212 ASP A CA 1
ATOM 1296 C C . ASP A 1 212 ? 15.797 23.314 50.607 1.00 30.63 212 ASP A C 1
ATOM 1297 O O . ASP A 1 212 ? 15.845 23.867 51.712 1.00 30.80 212 ASP A O 1
ATOM 1302 N N . GLY A 1 213 ? 16.803 23.322 49.745 1.00 30.33 213 GLY A N 1
ATOM 1303 C CA . GLY A 1 213 ? 18.069 23.981 50.045 1.00 30.71 213 GLY A CA 1
ATOM 1304 C C . GLY A 1 213 ? 18.756 23.456 51.288 1.00 31.54 213 GLY A C 1
ATOM 1305 O O . GLY A 1 213 ? 19.318 24.235 52.058 1.00 32.64 213 GLY A O 1
ATOM 1306 N N . TYR A 1 214 ? 18.674 22.137 51.511 1.00 30.72 214 TYR A N 1
ATOM 1307 C CA . TYR A 1 214 ? 19.313 21.418 52.612 1.00 31.20 214 TYR A CA 1
ATOM 1308 C C . TYR A 1 214 ? 18.758 21.774 53.997 1.00 33.05 214 TYR A C 1
ATOM 1309 O O . TYR A 1 214 ? 19.437 21.503 54.979 1.00 33.96 214 TYR A O 1
ATOM 1318 N N . THR A 1 215 ? 17.537 22.319 54.095 1.00 33.22 215 THR A N 1
ATOM 1319 C CA . THR A 1 215 ? 16.969 22.643 55.401 1.00 34.99 215 THR A CA 1
ATOM 1320 C C . THR A 1 215 ? 16.457 21.377 56.119 1.00 37.05 215 THR A C 1
ATOM 1321 O O . THR A 1 215 ? 16.877 21.100 57.247 1.00 38.71 215 THR A O 1
ATOM 1325 N N . SER A 1 216 ? 15.571 20.603 55.479 1.00 36.77 216 SER A N 1
ATOM 1326 C CA . SER A 1 216 ? 14.983 19.435 56.119 1.00 36.92 216 SER A CA 1
ATOM 1327 C C . SER A 1 216 ? 14.801 18.245 55.183 1.00 35.91 216 SER A C 1
ATOM 1328 O O . SER A 1 216 ? 14.219 17.257 55.608 1.00 37.48 216 SER A O 1
ATOM 1331 N N . THR A 1 217 ? 15.196 18.348 53.903 1.00 33.57 217 THR A N 1
ATOM 1332 C CA . THR A 1 217 ? 15.033 17.227 52.973 1.00 32.38 217 THR A CA 1
ATOM 1333 C C . THR A 1 217 ? 16.380 16.849 52.368 1.00 31.17 217 THR A C 1
ATOM 1334 O O . THR A 1 217 ? 17.233 17.707 52.136 1.00 31.18 217 THR A O 1
ATOM 1338 N N . GLY A 1 218 ? 16.510 15.586 52.029 1.00 30.60 218 GLY A N 1
ATOM 1339 C CA . GLY A 1 218 ? 17.697 15.101 51.348 1.00 30.07 218 GLY A CA 1
ATOM 1340 C C . GLY A 1 218 ? 18.695 14.389 52.220 1.00 29.52 218 GLY A C 1
ATOM 1341 O O . GLY A 1 218 ? 18.677 14.515 53.445 1.00 29.73 218 GLY A O 1
ATOM 1342 N N . CYS A 1 219 ? 19.599 13.667 51.572 1.00 28.40 219 CYS A N 1
ATOM 1343 C CA . CYS A 1 219 ? 20.591 12.856 52.250 1.00 28.27 219 CYS A CA 1
ATOM 1344 C C . CYS A 1 219 ? 21.591 12.312 51.245 1.00 27.96 219 CYS A C 1
ATOM 1345 O O . CYS A 1 219 ? 21.413 12.412 50.025 1.00 27.79 219 CYS A O 1
ATOM 1348 N N . TYR A 1 220 ? 22.631 11.673 51.772 1.00 27.65 220 TYR A N 1
ATOM 1349 C CA . TYR A 1 220 ? 23.583 10.962 50.951 1.00 27.33 220 TYR A CA 1
ATOM 1350 C C . TYR A 1 220 ? 23.054 9.596 50.617 1.00 27.37 220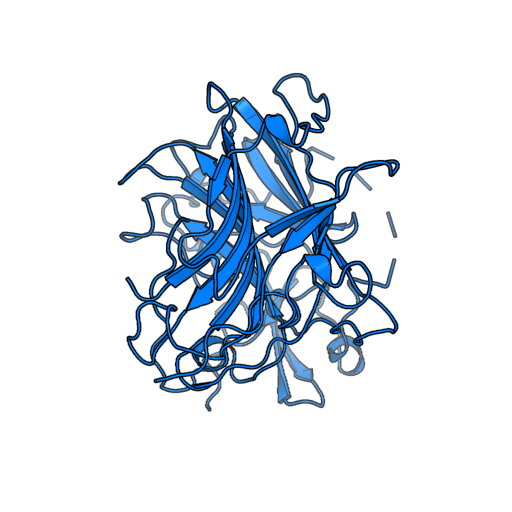 TYR A C 1
ATOM 1351 O O . TYR A 1 220 ? 22.443 8.975 51.486 1.00 28.18 220 TYR A O 1
ATOM 1360 N N . ASP A 1 221 ? 23.351 9.109 49.396 1.00 26.58 221 ASP A N 1
ATOM 1361 C CA . ASP A 1 221 ? 23.155 7.740 48.947 1.00 26.96 221 ASP A CA 1
ATOM 1362 C C . ASP A 1 221 ? 21.722 7.244 49.258 1.00 28.48 221 ASP A C 1
ATOM 1363 O O . ASP A 1 221 ? 20.771 7.964 48.946 1.00 29.05 221 ASP A O 1
ATOM 1368 N N . LEU A 1 222 ? 21.557 6.046 49.829 1.00 28.77 222 LEU A N 1
ATOM 1369 C CA . LEU A 1 222 ? 20.227 5.526 50.145 1.00 30.16 222 LEU A CA 1
ATOM 1370 C C . LEU A 1 222 ? 19.978 5.530 51.658 1.00 31.07 222 LEU A C 1
ATOM 1371 O O . LEU A 1 222 ? 19.246 4.669 52.159 1.00 31.36 222 LEU A O 1
ATOM 1376 N N . THR A 1 223 ? 20.554 6.510 52.375 1.00 31.28 223 THR A N 1
ATOM 1377 C CA . THR A 1 223 ? 20.400 6.632 53.830 1.00 31.96 223 THR A CA 1
ATOM 1378 C C . THR A 1 223 ? 19.050 7.267 54.228 1.00 33.08 223 THR A C 1
ATOM 1379 O O . THR A 1 223 ? 18.709 7.280 55.408 1.00 34.19 223 THR A O 1
ATOM 1383 N N . CYS A 1 224 ? 18.311 7.822 53.278 1.00 32.39 224 CYS A N 1
ATOM 1384 C CA . CYS A 1 224 ? 16.959 8.332 53.504 1.00 32.32 224 CYS A CA 1
ATOM 1385 C C . CYS A 1 224 ? 16.117 7.995 52.257 1.00 31.64 224 CYS A C 1
ATOM 1386 O O . CYS A 1 224 ? 16.667 7.814 51.159 1.00 31.04 224 CYS A O 1
ATOM 1389 N N . PRO A 1 225 ? 14.787 7.984 52.377 1.00 31.73 225 PRO A N 1
ATOM 1390 C CA . PRO A 1 225 ? 13.954 7.767 51.184 1.00 31.32 225 PRO A CA 1
ATOM 1391 C C . PRO A 1 225 ? 14.108 8.907 50.169 1.00 30.48 225 PRO A C 1
ATOM 1392 O O . PRO A 1 225 ? 13.947 10.074 50.513 1.00 30.81 225 PRO A O 1
ATOM 1396 N N . GLY A 1 226 ? 14.401 8.564 48.924 1.00 29.44 226 GLY A N 1
ATOM 1397 C CA . GLY A 1 226 ? 14.527 9.559 47.867 1.00 28.46 226 GLY A CA 1
ATOM 1398 C C . GLY A 1 226 ? 14.842 8.906 46.546 1.00 27.85 226 GLY A C 1
ATOM 1399 O O . GLY A 1 226 ? 13.937 8.623 45.776 1.00 28.74 226 GLY A O 1
ATOM 1400 N N . PHE A 1 227 ? 16.141 8.662 46.283 1.00 26.80 227 PHE A N 1
ATOM 1401 C CA . PHE A 1 227 ? 16.621 7.993 45.082 1.00 26.52 227 PHE A CA 1
ATOM 1402 C C . PHE A 1 227 ? 16.110 6.542 45.022 1.00 27.29 227 PHE A C 1
ATOM 1403 O O . PHE A 1 227 ? 16.167 5.812 46.016 1.00 26.34 227 PHE A O 1
ATOM 1411 N N . VAL A 1 228 ? 15.601 6.147 43.851 1.00 27.59 228 VAL A N 1
ATOM 1412 C CA . VAL A 1 228 ? 15.099 4.805 43.585 1.00 28.46 228 VAL A CA 1
ATOM 1413 C C . VAL A 1 228 ? 16.137 4.066 42.793 1.00 29.81 228 VAL A C 1
ATOM 1414 O O . VAL A 1 228 ? 16.384 4.424 41.633 1.00 30.20 228 VAL A O 1
ATOM 1418 N N . GLN A 1 229 ? 16.736 3.033 43.383 1.00 29.30 229 GLN A N 1
ATOM 1419 C CA . GLN A 1 229 ? 17.750 2.272 42.670 1.00 28.95 229 GLN A CA 1
ATOM 1420 C C . GLN A 1 229 ? 17.124 1.093 41.944 1.00 30.14 229 GLN A C 1
ATOM 1421 O O . GLN A 1 229 ? 16.314 0.367 42.522 1.00 30.71 229 GLN A O 1
ATOM 1427 N N . THR A 1 230 ? 17.475 0.923 40.662 1.00 30.19 230 THR A N 1
ATOM 1428 C CA . THR A 1 230 ? 16.978 -0.185 39.849 1.00 31.01 230 THR A CA 1
ATOM 1429 C C . THR A 1 230 ? 18.089 -1.212 39.536 1.00 31.89 230 THR A C 1
ATOM 1430 O O . THR A 1 230 ? 17.786 -2.356 39.182 1.00 32.42 230 THR A O 1
ATOM 1434 N N . ASN A 1 231 ? 19.355 -0.813 39.639 1.00 30.92 231 ASN A N 1
ATOM 1435 C CA . ASN A 1 231 ? 20.484 -1.680 39.313 1.00 31.04 231 ASN A CA 1
ATOM 1436 C C . ASN A 1 231 ? 20.718 -2.749 40.410 1.00 31.19 231 ASN A C 1
ATOM 1437 O O . ASN A 1 231 ? 20.892 -2.409 41.582 1.00 30.92 231 ASN A O 1
ATOM 1442 N N . ASN A 1 232 ? 20.764 -4.037 40.001 1.00 31.71 232 ASN A N 1
ATOM 1443 C CA . ASN A 1 232 ? 20.910 -5.209 40.872 1.00 33.42 232 ASN A CA 1
ATOM 1444 C C . ASN A 1 232 ? 22.377 -5.520 41.303 1.00 33.63 232 ASN A C 1
ATOM 1445 O O . ASN A 1 232 ? 22.556 -6.378 42.173 1.00 33.63 232 ASN A O 1
ATOM 1450 N N . TYR A 1 233 ? 23.406 -4.885 40.702 1.00 33.46 233 TYR A N 1
ATOM 1451 C CA . TYR A 1 233 ? 24.783 -5.297 41.027 1.00 34.93 233 TYR A CA 1
ATOM 1452 C C . TYR A 1 233 ? 25.712 -4.178 41.492 1.00 31.81 233 TYR A C 1
ATOM 1453 O O . TYR A 1 233 ? 26.767 -4.477 42.063 1.00 31.13 233 TYR A O 1
ATOM 1462 N N . TYR A 1 234 ? 25.341 -2.923 41.289 1.00 29.91 234 TYR A N 1
ATOM 1463 C CA . TYR A 1 234 ? 26.201 -1.806 41.691 1.00 29.28 234 TYR A CA 1
ATOM 1464 C C . TYR A 1 234 ? 25.740 -1.162 42.994 1.00 28.52 234 TYR A C 1
ATOM 1465 O O . TYR A 1 234 ? 24.667 -0.548 43.030 1.00 29.66 234 TYR A O 1
ATOM 1474 N N . ALA A 1 235 ? 26.544 -1.264 44.040 1.00 26.94 235 ALA A N 1
ATOM 1475 C CA . ALA A 1 235 ? 26.209 -0.648 45.318 1.00 26.57 235 ALA A CA 1
ATOM 1476 C C . ALA A 1 235 ? 26.784 0.772 45.387 1.00 25.90 235 ALA A C 1
ATOM 1477 O O . ALA A 1 235 ? 27.986 0.962 45.223 1.00 25.38 235 ALA A O 1
ATOM 1479 N N . ILE A 1 236 ? 25.929 1.745 45.682 1.00 24.98 236 ILE A N 1
ATOM 1480 C CA . ILE A 1 236 ? 26.366 3.130 45.851 1.00 24.94 236 ILE A CA 1
ATOM 1481 C C . ILE A 1 236 ? 27.096 3.267 47.195 1.00 26.38 236 ILE A C 1
ATOM 1482 O O . ILE A 1 236 ? 26.737 2.596 48.167 1.00 27.67 236 ILE A O 1
ATOM 1487 N N . GLY A 1 237 ? 28.142 4.092 47.237 1.00 25.92 237 GLY A N 1
ATOM 1488 C CA . GLY A 1 237 ? 28.875 4.305 48.480 1.00 25.67 237 GLY A CA 1
ATOM 1489 C C . GLY A 1 237 ? 30.153 3.499 48.611 1.00 26.00 237 GLY A C 1
ATOM 1490 O O . GLY A 1 237 ? 30.799 3.563 49.659 1.00 26.54 237 GLY A O 1
ATOM 1491 N N . MET A 1 238 ? 30.526 2.736 47.565 1.00 25.50 238 MET A N 1
ATOM 1492 C CA . MET A 1 238 ? 31.741 1.914 47.604 1.00 26.25 238 MET A CA 1
ATOM 1493 C C . MET A 1 238 ? 32.969 2.696 47.116 1.00 25.58 238 MET A C 1
ATOM 1494 O O . MET A 1 238 ? 32.840 3.728 46.451 1.00 25.98 238 MET A O 1
ATOM 1499 N N . ALA A 1 239 ? 34.164 2.177 47.407 1.00 25.19 239 ALA A N 1
ATOM 1500 C CA . ALA A 1 239 ? 35.394 2.818 47.022 1.00 25.47 239 ALA A CA 1
ATOM 1501 C C . ALA A 1 239 ? 35.575 2.824 45.506 1.00 26.41 239 ALA A C 1
ATOM 1502 O O . ALA A 1 239 ? 35.073 1.952 44.785 1.00 27.65 239 ALA A O 1
ATOM 1504 N N . LEU A 1 240 ? 36.299 3.807 45.040 1.00 25.21 240 LEU A N 1
ATOM 1505 C CA . LEU A 1 240 ? 36.703 3.933 43.651 1.00 26.24 240 LEU A CA 1
ATOM 1506 C C . LEU A 1 240 ? 38.224 3.801 43.618 1.00 27.52 240 LEU A C 1
ATOM 1507 O O . LEU A 1 240 ? 38.896 4.062 44.628 1.00 27.92 240 LEU A O 1
ATOM 1512 N N . GLN A 1 241 ? 38.772 3.456 42.463 1.00 27.85 241 GLN A N 1
ATOM 1513 C CA . GLN A 1 241 ? 40.205 3.322 42.306 1.00 29.14 241 GLN A CA 1
ATOM 1514 C C . GLN A 1 241 ? 40.854 4.692 42.067 1.00 28.43 241 GLN A C 1
ATOM 1515 O O . GLN A 1 241 ? 40.511 5.368 41.101 1.00 28.07 241 GLN A O 1
ATOM 1521 N N . PRO A 1 242 ? 41.774 5.131 42.940 1.00 28.51 242 PRO A N 1
ATOM 1522 C CA . PRO A 1 242 ? 42.384 6.451 42.730 1.00 28.73 242 PRO A CA 1
ATOM 1523 C C . PRO A 1 242 ? 43.460 6.430 41.670 1.00 28.30 242 PRO A C 1
ATOM 1524 O O . PRO A 1 242 ? 44.186 5.436 41.503 1.00 28.20 242 PRO A O 1
ATOM 1528 N N . SER A 1 243 ? 43.603 7.558 40.983 1.00 27.63 243 SER A N 1
ATOM 1529 C CA . SER A 1 243 ? 44.646 7.767 39.996 1.00 27.29 243 SER A CA 1
ATOM 1530 C C . SER A 1 243 ? 46.017 7.793 40.674 1.00 27.72 243 SER A C 1
ATOM 1531 O O . SER A 1 243 ? 46.128 7.986 41.892 1.00 28.28 243 SER A O 1
ATOM 1534 N N . VAL A 1 244 ? 47.056 7.590 39.890 1.00 27.77 244 VAL A N 1
ATOM 1535 C CA . VAL A 1 244 ? 48.425 7.616 40.392 1.00 28.30 244 VAL A CA 1
ATOM 1536 C C . VAL A 1 244 ? 49.111 8.864 39.872 1.00 27.64 244 VAL A C 1
ATOM 1537 O O . VAL A 1 244 ? 49.063 9.128 38.671 1.00 27.32 244 VAL A O 1
ATOM 1541 N N . TYR A 1 245 ? 49.741 9.635 40.754 1.00 27.10 245 TYR A N 1
ATOM 1542 C CA . TYR A 1 245 ? 50.467 10.852 40.371 1.00 27.56 245 TYR A CA 1
ATOM 1543 C C . TYR A 1 245 ? 51.568 10.534 39.357 1.00 29.29 245 TYR A C 1
ATOM 1544 O O . TYR A 1 245 ? 52.454 9.717 39.628 1.00 30.49 245 TYR A O 1
ATOM 1553 N N . GLY A 1 246 ? 51.473 11.138 38.176 1.00 29.21 246 GLY A N 1
ATOM 1554 C CA . GLY A 1 246 ? 52.393 10.877 37.071 1.00 30.03 246 GLY A CA 1
ATOM 1555 C C . GLY A 1 246 ? 52.199 9.506 36.434 1.00 31.44 246 GLY A C 1
ATOM 1556 O O . GLY A 1 246 ? 53.047 9.050 35.671 1.00 32.62 246 GLY A O 1
ATOM 1557 N N . GLY A 1 247 ? 51.084 8.842 36.733 1.00 31.02 247 GLY A N 1
ATOM 1558 C CA . GLY A 1 247 ? 50.802 7.505 36.220 1.00 30.92 247 GLY A CA 1
ATOM 1559 C C . GLY A 1 247 ? 49.379 7.308 35.753 1.00 30.92 247 GLY A C 1
ATOM 1560 O O . GLY A 1 247 ? 48.739 8.242 35.257 1.00 30.84 247 GLY A O 1
ATOM 1561 N N . GLN A 1 248 ? 48.872 6.088 35.934 1.00 30.66 248 GLN A N 1
ATOM 1562 C CA . GLN A 1 248 ? 47.543 5.692 35.475 1.00 30.93 248 GLN A CA 1
ATOM 1563 C C . GLN A 1 248 ? 46.449 6.577 36.039 1.00 29.70 248 GLN A C 1
ATOM 1564 O O . GLN A 1 248 ? 46.359 6.785 37.249 1.00 29.47 248 GLN A O 1
ATOM 1570 N N . GLN A 1 249 ? 45.606 7.087 35.153 1.00 28.69 249 GLN A N 1
ATOM 1571 C CA . GLN A 1 249 ? 44.479 7.916 35.551 1.00 28.23 249 GLN A CA 1
ATOM 1572 C C . GLN A 1 249 ? 43.175 7.119 35.492 1.00 28.68 249 GLN A C 1
ATOM 1573 O O . GLN A 1 249 ? 42.965 6.354 34.548 1.00 29.50 249 GLN A O 1
ATOM 1579 N N . TYR A 1 250 ? 42.297 7.329 36.483 1.00 26.79 250 TYR A N 1
ATOM 1580 C CA . TYR A 1 250 ? 40.977 6.716 36.584 1.00 26.54 250 TYR A CA 1
ATOM 1581 C C . TYR A 1 250 ? 39.910 7.803 36.571 1.00 25.34 250 TYR A C 1
ATOM 1582 O O . TYR A 1 250 ? 40.138 8.899 37.079 1.00 24.39 250 TYR A O 1
ATOM 1591 N N . GLU A 1 251 ? 38.768 7.502 35.951 1.00 24.80 251 GLU A N 1
ATOM 1592 C CA . GLU A 1 251 ? 37.663 8.444 35.792 1.00 25.43 251 GLU A CA 1
ATOM 1593 C C . GLU A 1 251 ? 36.353 7.865 36.212 1.00 25.44 251 GLU A C 1
ATOM 1594 O O . GLU A 1 251 ? 36.107 6.680 36.022 1.00 26.01 251 GLU A O 1
ATOM 1600 N N . LEU A 1 252 ? 35.483 8.730 36.706 1.00 24.68 252 LEU A N 1
ATOM 1601 C CA . LEU A 1 252 ? 34.116 8.440 37.080 1.00 25.22 252 LEU A CA 1
ATOM 1602 C C . LEU A 1 252 ? 33.225 9.152 36.064 1.00 25.30 252 LEU A C 1
ATOM 1603 O O . LEU A 1 252 ? 33.099 10.390 36.112 1.00 24.72 252 LEU A O 1
ATOM 1608 N N . ASN A 1 253 ? 32.655 8.389 35.109 1.00 24.25 253 ASN A N 1
ATOM 1609 C CA . ASN A 1 253 ? 31.754 8.987 34.147 1.00 25.10 253 ASN A CA 1
ATOM 1610 C C . ASN A 1 253 ? 30.324 8.884 34.671 1.00 25.11 253 ASN A C 1
ATOM 1611 O O . ASN A 1 253 ? 29.814 7.784 34.949 1.00 24.48 253 ASN A O 1
ATOM 1616 N N . GLU A 1 254 ? 29.666 10.031 34.754 1.00 24.50 254 GLU A N 1
ATOM 1617 C CA . GLU A 1 254 ? 28.268 10.043 35.192 1.00 25.13 254 GLU A CA 1
ATOM 1618 C C . GLU A 1 254 ? 27.459 10.896 34.259 1.00 25.53 254 GLU A C 1
ATOM 1619 O O . GLU A 1 254 ? 27.924 11.924 33.746 1.00 25.49 254 GLU A O 1
ATOM 1625 N N . SER A 1 255 ? 26.255 10.444 34.010 1.00 25.03 255 SER A N 1
ATOM 1626 C CA . SER A 1 255 ? 25.351 11.115 33.104 1.00 26.98 255 SER A CA 1
ATOM 1627 C C . SER A 1 255 ? 23.979 11.123 33.730 1.00 27.61 255 SER A C 1
ATOM 1628 O O . SER A 1 255 ? 23.497 10.070 34.135 1.00 27.52 255 SER A O 1
ATOM 1631 N N . ILE A 1 256 ? 23.391 12.319 33.902 1.00 27.34 256 ILE A N 1
ATOM 1632 C CA . ILE A 1 256 ? 22.082 12.480 34.512 1.00 27.19 256 ILE A CA 1
ATOM 1633 C C . ILE A 1 256 ? 21.127 12.995 33.461 1.00 27.81 256 ILE A C 1
ATOM 1634 O O . ILE A 1 256 ? 21.459 13.933 32.744 1.00 27.72 256 ILE A O 1
ATOM 1639 N N . GLN A 1 257 ? 19.984 12.300 33.282 1.00 26.99 257 GLN A N 1
ATOM 1640 C CA . GLN A 1 257 ? 19.068 12.610 32.201 1.00 27.33 257 GLN A CA 1
ATOM 1641 C C . GLN A 1 257 ? 17.607 12.568 32.652 1.00 27.81 257 GLN A C 1
ATOM 1642 O O . GLN A 1 257 ? 17.132 11.544 33.131 1.00 27.41 257 GLN A O 1
ATOM 1648 N N . ARG A 1 258 ? 16.876 13.674 32.447 1.00 27.81 258 ARG A N 1
ATOM 1649 C CA . ARG A 1 258 ? 15.464 13.722 32.772 1.00 28.20 258 ARG A CA 1
ATOM 1650 C C . ARG A 1 258 ? 14.674 12.947 31.724 1.00 30.41 258 ARG A C 1
ATOM 1651 O O . ARG A 1 258 ? 14.853 13.162 30.525 1.00 30.94 258 ARG A O 1
ATOM 1659 N N . ASP A 1 259 ? 13.830 12.028 32.172 1.00 31.38 259 ASP A N 1
ATOM 1660 C CA . ASP A 1 259 ? 12.957 11.236 31.308 1.00 33.43 259 ASP A CA 1
ATOM 1661 C C . ASP A 1 259 ? 11.816 12.128 30.877 1.00 34.99 259 ASP A C 1
ATOM 1662 O O . ASP A 1 259 ? 11.075 12.587 31.730 1.00 34.33 259 ASP A O 1
ATOM 1667 N N . PRO A 1 260 ? 11.670 12.434 29.574 1.00 36.76 260 PRO A N 1
ATOM 1668 C CA . PRO A 1 260 ? 10.633 13.386 29.162 1.00 38.87 260 PRO A CA 1
ATOM 1669 C C . PRO A 1 260 ? 9.212 12.904 29.460 1.00 40.49 260 PRO A C 1
ATOM 1670 O O . PRO A 1 260 ? 8.359 13.735 29.749 1.00 40.97 260 PRO A O 1
ATOM 1674 N N . ALA A 1 261 ? 8.982 11.577 29.487 1.00 41.12 261 ALA A N 1
ATOM 1675 C CA . ALA A 1 261 ? 7.649 11.032 29.751 1.00 42.11 261 ALA A CA 1
ATOM 1676 C C . ALA A 1 261 ? 7.249 11.079 31.230 1.00 42.51 261 ALA A C 1
ATOM 1677 O O . ALA A 1 261 ? 6.070 11.286 31.511 1.00 43.25 261 ALA A O 1
ATOM 1679 N N . THR A 1 262 ? 8.191 10.861 32.175 1.00 41.08 262 THR A N 1
ATOM 1680 C CA . THR A 1 262 ? 7.824 10.806 33.598 1.00 40.58 262 THR A CA 1
ATOM 1681 C C . THR A 1 262 ? 8.387 11.942 34.460 1.00 40.10 262 THR A C 1
ATOM 1682 O O . THR A 1 262 ? 7.911 12.164 35.571 1.00 41.26 262 THR A O 1
ATOM 1686 N N . GLY A 1 263 ? 9.427 12.612 33.988 1.00 38.04 263 GLY A N 1
ATOM 1687 C CA . GLY A 1 263 ? 10.106 13.634 34.768 1.00 36.15 263 GLY A CA 1
ATOM 1688 C C . GLY A 1 263 ? 11.136 13.054 35.726 1.00 33.64 263 GLY A C 1
ATOM 1689 O O . GLY A 1 263 ? 11.821 13.806 36.409 1.00 33.67 263 GLY A O 1
ATOM 1690 N N . ASN A 1 264 ? 11.256 11.719 35.803 1.00 31.94 264 ASN A N 1
ATOM 1691 C CA . ASN A 1 264 ? 12.238 11.048 36.650 1.00 31.05 264 ASN A CA 1
ATOM 1692 C C . ASN A 1 264 ? 13.656 11.321 36.127 1.00 29.61 264 ASN A C 1
ATOM 1693 O O . ASN A 1 264 ? 13.887 11.313 34.910 1.00 30.04 264 ASN A O 1
ATOM 1698 N N . TRP A 1 265 ? 14.582 11.602 37.034 1.00 27.33 265 TRP A N 1
ATOM 1699 C CA . TRP A 1 265 ? 15.950 11.910 36.640 1.00 26.64 265 TRP A CA 1
ATOM 1700 C C . TRP A 1 265 ? 16.828 10.690 36.771 1.00 26.66 265 TRP A C 1
ATOM 1701 O O . TRP A 1 265 ? 17.200 10.322 37.876 1.00 26.52 265 TRP A O 1
ATOM 1712 N N . TRP A 1 266 ? 17.192 10.085 35.647 1.00 26.21 266 TRP A N 1
ATOM 1713 C CA . TRP A 1 266 ? 17.990 8.872 35.649 1.00 27.17 266 TRP A CA 1
ATOM 1714 C C . TRP A 1 266 ? 19.482 9.122 35.774 1.00 27.96 266 TRP A C 1
ATOM 1715 O O . TRP A 1 266 ? 20.034 10.016 35.147 1.00 27.74 266 TRP A O 1
ATOM 1726 N N . LEU A 1 267 ? 20.137 8.258 36.538 1.00 27.77 267 LEU A N 1
ATOM 1727 C CA . LEU A 1 267 ? 21.576 8.286 36.718 1.00 27.55 267 LEU A CA 1
ATOM 1728 C C . LEU A 1 267 ? 22.192 7.154 35.932 1.00 28.49 267 LEU A C 1
ATOM 1729 O O . LEU A 1 267 ? 21.808 5.987 36.106 1.00 29.19 267 LEU A O 1
ATOM 1734 N N . TYR A 1 268 ? 23.192 7.474 35.119 1.00 27.74 268 TYR A N 1
ATOM 1735 C CA . TYR A 1 268 ? 23.972 6.492 34.385 1.00 27.99 268 TYR A CA 1
ATOM 1736 C C . TYR A 1 268 ? 25.423 6.589 34.838 1.00 27.49 268 TYR A C 1
ATOM 1737 O O . TYR A 1 268 ? 25.970 7.690 34.857 1.00 26.99 268 TYR A O 1
ATOM 1746 N N . LEU A 1 269 ? 26.068 5.463 35.163 1.00 27.10 269 LEU A N 1
ATOM 1747 C CA . LEU A 1 269 ? 27.503 5.462 35.468 1.00 27.25 269 LEU A CA 1
ATOM 1748 C C . LEU A 1 269 ? 28.195 4.653 34.392 1.00 29.00 269 LEU A C 1
ATOM 1749 O O . LEU A 1 269 ? 27.807 3.509 34.169 1.00 29.49 269 LEU A O 1
ATOM 1754 N N . TRP A 1 270 ? 29.139 5.264 33.654 1.00 29.65 270 TRP A N 1
ATOM 1755 C CA . TRP A 1 270 ? 29.844 4.647 32.521 1.00 31.01 270 TRP A CA 1
ATOM 1756 C C . TRP A 1 270 ? 28.837 4.021 31.510 1.00 32.94 270 TRP A C 1
ATOM 1757 O O . TRP A 1 270 ? 29.060 2.926 31.015 1.00 33.89 270 TRP A O 1
ATOM 1768 N N . GLY A 1 271 ? 27.730 4.707 31.264 1.00 33.01 271 GLY A N 1
ATOM 1769 C CA . GLY A 1 271 ? 26.693 4.275 30.329 1.00 33.75 271 GLY A CA 1
ATOM 1770 C C . GLY A 1 271 ? 25.680 3.259 30.836 1.00 33.69 271 GLY A C 1
ATOM 1771 O O . GLY A 1 271 ? 24.790 2.860 30.092 1.00 34.57 271 GLY A O 1
ATOM 1772 N N . THR A 1 272 ? 25.776 2.851 32.106 1.00 32.78 272 THR A N 1
ATOM 1773 C CA . THR A 1 272 ? 24.856 1.872 32.676 1.00 32.73 272 THR A CA 1
ATOM 1774 C C . THR A 1 272 ? 23.903 2.526 33.651 1.00 31.36 272 THR A C 1
ATOM 1775 O O . THR A 1 272 ? 24.358 3.285 34.505 1.00 30.61 272 THR A O 1
ATOM 1779 N N . VAL A 1 273 ? 22.596 2.181 33.574 1.00 30.83 273 VAL A N 1
ATOM 1780 C CA . VAL A 1 273 ? 21.595 2.731 34.464 1.00 31.29 273 VAL A CA 1
ATOM 1781 C C . VAL A 1 273 ? 21.805 2.262 35.911 1.00 30.70 273 VAL A C 1
ATOM 1782 O O . VAL A 1 273 ? 22.018 1.070 36.148 1.00 31.38 273 VAL A O 1
ATOM 1786 N N . VAL A 1 274 ? 21.711 3.179 36.863 1.00 29.19 274 VAL A N 1
ATOM 1787 C CA . VAL A 1 274 ? 21.816 2.862 38.285 1.00 28.67 274 VAL A CA 1
ATOM 1788 C C . VAL A 1 274 ? 20.432 2.988 38.925 1.00 28.06 274 VAL A C 1
ATOM 1789 O O . VAL A 1 274 ? 19.974 2.095 39.635 1.00 28.06 274 VAL A O 1
ATOM 1793 N N . GLY A 1 275 ? 19.764 4.089 38.635 1.00 27.34 275 GLY A N 1
ATOM 1794 C CA . GLY A 1 275 ? 18.417 4.321 39.116 1.00 27.87 275 GLY A CA 1
ATOM 1795 C C . GLY A 1 275 ? 18.001 5.745 38.816 1.00 28.25 275 GLY A C 1
ATOM 1796 O O . GLY A 1 275 ? 18.539 6.356 37.887 1.00 28.03 275 GLY A O 1
ATOM 1797 N N . TYR A 1 276 ? 17.042 6.273 39.577 1.00 27.84 276 TYR A N 1
ATOM 1798 C CA . TYR A 1 276 ? 16.571 7.633 39.329 1.00 27.76 276 TYR A CA 1
ATOM 1799 C C . TYR A 1 276 ? 16.152 8.390 40.575 1.00 28.07 276 TYR A C 1
ATOM 1800 O O . TYR A 1 276 ? 15.749 7.787 41.556 1.00 28.30 276 TYR A O 1
ATOM 1809 N N . TRP A 1 277 ? 16.210 9.736 40.502 1.00 26.95 277 TRP A N 1
ATOM 1810 C CA . TRP A 1 277 ? 15.627 10.639 41.478 1.00 27.49 277 TRP A CA 1
ATOM 1811 C C . TRP A 1 277 ? 14.225 10.904 40.968 1.00 29.07 277 TRP A C 1
ATOM 1812 O O . TRP A 1 277 ? 14.081 11.399 39.840 1.00 29.62 277 TRP A O 1
ATOM 1823 N N . PRO A 1 278 ? 13.191 10.434 41.662 1.00 29.81 278 PRO A N 1
ATOM 1824 C CA . PRO A 1 278 ? 11.831 10.630 41.148 1.00 30.24 278 PRO A CA 1
ATOM 1825 C C . PRO A 1 278 ? 11.422 12.093 41.111 1.00 30.44 278 PRO A C 1
ATOM 1826 O O . PRO A 1 278 ? 11.763 12.864 42.005 1.00 30.49 278 PRO A O 1
ATOM 1830 N N . ALA A 1 279 ? 10.634 12.465 40.110 1.00 30.53 279 ALA A N 1
ATOM 1831 C CA . ALA A 1 279 ? 10.106 13.826 40.014 1.00 31.45 279 ALA A CA 1
ATOM 1832 C C . ALA A 1 279 ? 9.257 14.184 41.258 1.00 32.06 279 ALA A C 1
ATOM 1833 O O . ALA A 1 279 ? 9.275 15.326 41.702 1.00 31.85 279 ALA A O 1
ATOM 1835 N N . SER A 1 280 ? 8.550 13.191 41.837 1.00 32.23 280 SER A N 1
ATOM 1836 C CA . SER A 1 280 ? 7.631 13.425 42.957 1.00 33.08 280 SER A CA 1
ATOM 1837 C C . SER A 1 280 ? 8.296 13.895 44.251 1.00 31.83 280 SER A C 1
ATOM 1838 O O . SER A 1 280 ? 7.581 14.382 45.114 1.00 32.11 280 SER A O 1
ATOM 1841 N N . ILE A 1 281 ? 9.622 13.732 44.415 1.00 29.86 281 ILE A N 1
ATOM 1842 C CA . ILE A 1 281 ? 10.295 14.247 45.613 1.00 29.32 281 ILE A CA 1
ATOM 1843 C C . ILE A 1 281 ? 10.700 15.730 45.448 1.00 29.22 281 ILE A C 1
ATOM 1844 O O . ILE A 1 281 ? 11.163 16.335 46.421 1.00 29.78 281 ILE A O 1
ATOM 1849 N N . TYR A 1 282 ? 10.528 16.312 44.246 1.00 27.72 282 TYR A N 1
ATOM 1850 C CA . TYR A 1 282 ? 10.973 17.656 43.928 1.00 26.71 282 TYR A CA 1
ATOM 1851 C C . TYR A 1 282 ? 9.842 18.644 43.664 1.00 27.18 282 TYR A C 1
ATOM 1852 O O . TYR A 1 282 ? 8.664 18.267 43.599 1.00 28.03 282 TYR A O 1
ATOM 1861 N N . ASN A 1 283 ? 10.197 19.929 43.487 1.00 26.10 283 ASN A N 1
ATOM 1862 C CA . ASN A 1 283 ? 9.229 20.936 43.119 1.00 26.51 283 ASN A CA 1
ATOM 1863 C C . ASN A 1 283 ? 9.845 21.817 42.005 1.00 26.96 283 ASN A C 1
ATOM 1864 O O . ASN A 1 283 ? 9.440 21.711 40.843 1.00 28.28 283 ASN A O 1
ATOM 1869 N N . SER A 1 284 ? 10.862 22.610 42.322 1.00 25.99 284 SER A N 1
ATOM 1870 C CA A SER A 1 284 ? 11.446 23.528 41.354 0.48 26.39 284 SER A CA 1
ATOM 1871 C CA B SER A 1 284 ? 11.513 23.518 41.388 0.52 26.36 284 SER A CA 1
ATOM 1872 C C . SER A 1 284 ? 12.105 22.837 40.152 1.00 26.58 284 SER A C 1
ATOM 1873 O O . SER A 1 284 ? 12.089 23.419 39.070 1.00 27.35 284 SER A O 1
ATOM 1878 N N . ILE A 1 285 ? 12.674 21.622 40.313 1.00 26.52 285 ILE A N 1
ATOM 1879 C CA . ILE A 1 285 ? 13.366 20.982 39.176 1.00 27.22 285 ILE A CA 1
ATOM 1880 C C . ILE A 1 285 ? 12.539 19.946 38.390 1.00 28.04 285 ILE A C 1
ATOM 1881 O O . ILE A 1 285 ? 13.109 19.270 37.523 1.00 28.43 285 ILE A O 1
ATOM 1886 N N . THR A 1 286 ? 11.212 19.831 38.634 1.00 27.55 286 THR A N 1
ATOM 1887 C CA . THR A 1 286 ? 10.435 18.781 37.955 1.00 27.53 286 THR A CA 1
ATOM 1888 C C . THR A 1 286 ? 10.441 18.887 36.410 1.00 26.92 286 THR A C 1
ATOM 1889 O O . THR A 1 286 ? 10.312 17.864 35.755 1.00 27.54 286 THR A O 1
ATOM 1893 N N . ASN A 1 287 ? 10.587 20.075 35.842 1.00 25.73 287 ASN A N 1
ATOM 1894 C CA . ASN A 1 287 ? 10.555 20.256 34.378 1.00 25.51 287 ASN A CA 1
ATOM 1895 C C . ASN A 1 287 ? 11.931 20.437 33.736 1.00 26.63 287 ASN A C 1
ATOM 1896 O O . ASN A 1 287 ? 12.029 20.579 32.519 1.00 27.90 287 ASN A O 1
ATOM 1901 N N . GLY A 1 288 ? 12.968 20.479 34.547 1.00 25.95 288 GLY A N 1
ATOM 1902 C CA . GLY A 1 288 ? 14.326 20.712 34.093 1.00 26.05 288 GLY A CA 1
ATOM 1903 C C . GLY A 1 288 ? 15.097 21.535 35.104 1.00 26.00 288 GLY A C 1
ATOM 1904 O O . GLY A 1 288 ? 14.531 22.047 36.073 1.00 27.01 288 GLY A O 1
ATOM 1905 N N . ALA A 1 289 ? 16.380 21.697 34.864 1.00 25.57 289 ALA A N 1
ATOM 1906 C CA . ALA A 1 289 ? 17.302 22.409 35.730 1.00 25.42 289 ALA A CA 1
ATOM 1907 C C . ALA A 1 289 ? 17.699 23.769 35.157 1.00 26.26 289 ALA A C 1
ATOM 1908 O O . ALA A 1 289 ? 17.719 23.965 33.935 1.00 27.09 289 ALA A O 1
ATOM 1910 N N . ASP A 1 290 ? 18.027 24.714 36.037 1.00 25.35 290 ASP A N 1
ATOM 1911 C CA . ASP A 1 290 ? 18.491 26.028 35.572 1.00 25.62 290 ASP A CA 1
ATOM 1912 C C . ASP A 1 290 ? 19.995 26.202 35.779 1.00 25.95 290 ASP A C 1
ATOM 1913 O O . ASP A 1 290 ? 20.544 27.187 35.288 1.00 27.23 290 ASP A O 1
ATOM 1918 N N . THR A 1 291 ? 20.654 25.315 36.553 1.00 24.63 291 THR A N 1
ATOM 1919 C CA . THR A 1 291 ? 22.071 25.501 36.855 1.00 24.71 291 THR A CA 1
ATOM 1920 C C . THR A 1 291 ? 22.779 24.186 36.907 1.00 24.60 291 THR A C 1
ATOM 1921 O O . THR A 1 291 ? 22.206 23.191 37.367 1.00 24.85 291 THR A O 1
ATOM 1925 N N . VAL A 1 292 ? 24.020 24.165 36.422 1.00 24.27 292 VAL A N 1
ATOM 1926 C CA . VAL A 1 292 ? 24.882 22.991 36.526 1.00 23.57 292 VAL A CA 1
ATOM 1927 C C . VAL A 1 292 ? 26.219 23.494 36.982 1.00 23.34 292 VAL A C 1
ATOM 1928 O O . VAL A 1 292 ? 26.752 24.443 36.397 1.00 23.70 292 VAL A O 1
ATOM 1932 N N . GLU A 1 293 ? 26.784 22.864 38.026 1.00 22.90 293 GLU A N 1
ATOM 1933 C CA . GLU A 1 293 ? 28.109 23.217 38.529 1.00 22.04 293 GLU A CA 1
ATOM 1934 C C . GLU A 1 293 ? 28.982 21.961 38.587 1.00 21.90 293 GLU A C 1
ATOM 1935 O O . GLU A 1 293 ? 28.478 20.859 38.800 1.00 21.59 293 GLU A O 1
ATOM 1941 N N . TRP A 1 294 ? 30.285 22.135 38.438 1.00 21.39 294 TRP A N 1
ATOM 1942 C CA . TRP A 1 294 ? 31.254 21.039 38.464 1.00 22.09 294 TRP A CA 1
ATOM 1943 C C . TRP A 1 294 ? 32.476 21.430 39.255 1.00 22.22 294 TRP A C 1
ATOM 1944 O O . TRP A 1 294 ? 32.962 22.562 39.082 1.00 22.21 294 TRP A O 1
ATOM 1955 N N . GLY A 1 295 ? 33.069 20.483 39.981 1.00 22.55 295 GLY A N 1
ATOM 1956 C CA . GLY A 1 295 ? 34.338 20.775 40.637 1.00 23.41 295 GLY A CA 1
ATOM 1957 C C . GLY A 1 295 ? 34.502 20.266 42.042 1.00 23.16 295 GLY A C 1
ATOM 1958 O O . GLY A 1 295 ? 33.762 19.387 42.487 1.00 23.07 295 GLY A O 1
ATOM 1959 N N . GLY A 1 296 ? 35.479 20.845 42.720 1.00 22.85 296 GLY A N 1
ATOM 1960 C CA . GLY A 1 296 ? 35.897 20.373 44.020 1.00 23.09 296 GLY A CA 1
ATOM 1961 C C . GLY A 1 296 ? 35.424 21.152 45.209 1.00 22.76 296 GLY A C 1
ATOM 1962 O O . GLY A 1 296 ? 35.120 22.349 45.136 1.00 22.09 296 GLY A O 1
ATOM 1963 N N . GLU A 1 297 ? 35.438 20.469 46.333 1.00 22.81 297 GLU A N 1
ATOM 1964 C CA . GLU A 1 297 ? 35.039 21.083 47.587 1.00 23.69 297 GLU A CA 1
ATOM 1965 C C . GLU A 1 297 ? 35.748 20.418 48.716 1.00 24.40 297 GLU A C 1
ATOM 1966 O O . GLU A 1 297 ? 35.892 19.179 48.716 1.00 24.37 297 GLU A O 1
ATOM 1972 N N . ILE A 1 298 ? 36.151 21.209 49.720 1.00 24.02 298 ILE A N 1
ATOM 1973 C CA . ILE A 1 298 ? 36.698 20.636 50.933 1.00 24.11 298 ILE A CA 1
ATOM 1974 C C . ILE A 1 298 ? 35.935 21.176 52.140 1.00 24.91 298 ILE A C 1
ATOM 1975 O O . ILE A 1 298 ? 35.327 22.248 52.085 1.00 25.82 298 ILE A O 1
ATOM 1980 N N . TYR A 1 299 ? 35.971 20.435 53.237 1.00 25.14 299 TYR A N 1
ATOM 1981 C CA . TYR A 1 299 ? 35.395 20.893 54.494 1.00 25.86 299 TYR A CA 1
ATOM 1982 C C . TYR A 1 299 ? 36.528 20.897 55.488 1.00 26.14 299 TYR A C 1
ATOM 1983 O O . TYR A 1 299 ? 37.193 19.877 55.681 1.00 25.94 299 TYR A O 1
ATOM 1992 N N . ASP A 1 300 ? 36.778 22.050 56.075 1.00 26.01 300 ASP A N 1
ATOM 1993 C CA . ASP A 1 300 ? 37.860 22.268 57.018 1.00 27.16 300 ASP A CA 1
ATOM 1994 C C . ASP A 1 300 ? 37.357 22.235 58.461 1.00 28.88 300 ASP A C 1
ATOM 1995 O O . ASP A 1 300 ? 36.928 23.273 58.975 1.00 29.13 300 ASP A O 1
ATOM 2000 N N . SER A 1 301 ? 37.437 21.075 59.121 1.00 29.89 301 SER A N 1
ATOM 2001 C CA . SER A 1 301 ? 37.003 20.955 60.523 1.00 31.77 301 SER A CA 1
ATOM 2002 C C . SER A 1 301 ? 37.933 21.689 61.500 1.00 33.38 301 SER A C 1
ATOM 2003 O O . SER A 1 301 ? 37.581 21.811 62.665 1.00 33.81 301 SER A O 1
ATOM 2006 N N . SER A 1 302 ? 39.117 22.162 61.061 1.00 34.03 302 SER A N 1
ATOM 2007 C CA . SER A 1 302 ? 40.019 22.893 61.957 1.00 35.04 302 SER A CA 1
ATOM 2008 C C . SER A 1 302 ? 39.566 24.358 62.193 1.00 36.51 302 SER A C 1
ATOM 2009 O O . SER A 1 302 ? 40.179 25.045 63.000 1.00 36.90 302 SER A O 1
ATOM 2012 N N . GLY A 1 303 ? 38.552 24.829 61.461 1.00 37.04 303 GLY A N 1
ATOM 2013 C CA . GLY A 1 303 ? 37.995 26.167 61.625 1.00 37.50 303 GLY A CA 1
ATOM 2014 C C . GLY A 1 303 ? 38.771 27.334 61.052 1.00 38.02 303 GLY A C 1
ATOM 2015 O O . GLY A 1 303 ? 38.579 28.469 61.501 1.00 38.74 303 GLY A O 1
ATOM 2016 N N . THR A 1 304 ? 39.641 27.095 60.049 1.00 36.80 304 THR A N 1
ATOM 2017 C CA . THR A 1 304 ? 40.358 28.217 59.417 1.00 35.61 304 THR A CA 1
ATOM 2018 C C . THR A 1 304 ? 39.618 28.736 58.173 1.00 34.57 304 THR A C 1
ATOM 2019 O O . THR A 1 304 ? 40.203 29.492 57.408 1.00 34.10 304 THR A O 1
ATOM 2023 N N . GLY A 1 305 ? 38.355 28.319 57.970 1.00 34.05 305 GLY A N 1
ATOM 2024 C CA . GLY A 1 305 ? 37.563 28.684 56.799 1.00 33.47 305 GLY A CA 1
ATOM 2025 C C . GLY A 1 305 ? 38.096 28.082 55.510 1.00 32.70 305 GLY A C 1
ATOM 2026 O O . GLY A 1 305 ? 37.761 28.550 54.416 1.00 32.52 305 GLY A O 1
ATOM 2027 N N . GLY A 1 306 ? 38.948 27.059 55.624 1.00 32.05 306 GLY A N 1
ATOM 2028 C CA . GLY A 1 306 ? 39.586 26.472 54.453 1.00 32.30 306 GLY A CA 1
ATOM 2029 C C . GLY A 1 306 ? 40.708 27.335 53.900 1.00 32.60 306 GLY A C 1
ATOM 2030 O O . GLY A 1 306 ? 41.201 27.077 52.804 1.00 32.84 306 GLY A O 1
ATOM 2031 N N . PHE A 1 307 ? 41.135 28.381 54.644 1.00 33.00 307 PHE A N 1
ATOM 2032 C CA . PHE A 1 307 ? 42.236 29.253 54.220 1.00 32.84 307 PHE A CA 1
ATOM 2033 C C . PHE A 1 307 ? 43.597 28.825 54.761 1.00 32.20 307 PHE A C 1
ATOM 2034 O O . PHE A 1 307 ? 44.611 29.328 54.269 1.00 32.37 307 PHE A O 1
ATOM 2042 N N . HIS A 1 308 ? 43.643 27.996 55.816 1.00 31.78 308 HIS A N 1
ATOM 2043 C CA . HIS A 1 308 ? 44.923 27.595 56.390 1.00 32.10 308 HIS A CA 1
ATOM 2044 C C . HIS A 1 308 ? 44.945 26.122 56.771 1.00 31.12 308 HIS A C 1
ATOM 2045 O O . HIS A 1 308 ? 45.347 25.763 57.886 1.00 32.12 308 HIS A O 1
ATOM 2052 N N . THR A 1 309 ? 44.552 25.259 55.826 1.00 29.07 309 THR A N 1
ATOM 2053 C CA . THR A 1 309 ? 44.658 23.822 56.039 1.00 27.57 309 THR A CA 1
ATOM 2054 C C . THR A 1 309 ? 45.281 23.164 54.819 1.00 27.14 309 THR A C 1
ATOM 2055 O O . THR A 1 309 ? 44.950 23.509 53.685 1.00 26.48 309 THR A O 1
ATOM 2059 N N . THR A 1 310 ? 46.130 22.162 55.059 1.00 27.14 310 THR A N 1
ATOM 2060 C CA . THR A 1 310 ? 46.714 21.378 53.974 1.00 27.64 310 THR A CA 1
ATOM 2061 C C . THR A 1 310 ? 45.845 20.141 53.628 1.00 27.48 310 THR A C 1
ATOM 2062 O O . THR A 1 310 ? 46.293 19.227 52.919 1.00 28.07 310 THR A O 1
ATOM 2066 N N . THR A 1 311 ? 44.542 20.177 53.980 1.00 26.60 311 THR A N 1
ATOM 2067 C CA . THR A 1 311 ? 43.572 19.210 53.462 1.00 25.87 311 THR A CA 1
ATOM 2068 C C . THR A 1 311 ? 43.500 19.467 51.949 1.00 24.56 311 THR A C 1
ATOM 2069 O O . THR A 1 311 ? 43.466 20.625 51.524 1.00 25.42 311 THR A O 1
ATOM 2073 N N . GLN A 1 312 ? 43.613 18.434 51.181 1.00 22.88 312 GLN A N 1
ATOM 2074 C CA . GLN A 1 312 ? 43.719 18.547 49.728 1.00 22.97 312 GLN A CA 1
ATOM 2075 C C . GLN A 1 312 ? 42.407 18.498 48.983 1.00 23.46 312 GLN A C 1
ATOM 2076 O O . GLN A 1 312 ? 41.455 17.828 49.390 1.00 23.43 312 GLN A O 1
ATOM 2082 N N . MET A 1 313 ? 42.384 19.191 47.845 1.00 23.32 313 MET A N 1
ATOM 2083 C CA . MET A 1 313 ? 41.276 19.177 46.915 1.00 23.10 313 MET A CA 1
ATOM 2084 C C . MET A 1 313 ? 41.807 18.601 45.604 1.00 23.78 313 MET A C 1
ATOM 2085 O O . MET A 1 313 ? 42.941 18.907 45.213 1.00 23.53 313 MET A O 1
ATOM 2090 N N . GLY A 1 314 ? 41.024 17.730 44.980 1.00 23.78 314 GLY A N 1
ATOM 2091 C CA . GLY A 1 314 ? 41.415 17.061 43.745 1.00 24.21 314 GLY A CA 1
ATOM 2092 C C . GLY A 1 314 ? 42.518 16.061 44.037 1.00 24.20 314 GLY A C 1
ATOM 2093 O O . GLY A 1 314 ? 42.362 15.175 44.886 1.00 24.57 314 GLY A O 1
ATOM 2094 N N . SER A 1 315 ? 43.657 16.241 43.395 1.00 23.50 315 SER A N 1
ATOM 2095 C CA . SER A 1 315 ? 44.822 15.395 43.637 1.00 24.68 315 SER A CA 1
ATOM 2096 C C . SER A 1 315 ? 45.716 15.927 44.791 1.00 26.05 315 SER A C 1
ATOM 2097 O O . SER A 1 315 ? 46.685 15.279 45.162 1.00 26.93 315 SER A O 1
ATOM 2100 N N . GLY A 1 316 ? 45.454 17.151 45.251 1.00 25.59 316 GLY A N 1
ATOM 2101 C CA . GLY A 1 316 ? 46.315 17.826 46.204 1.00 25.06 316 GLY A CA 1
ATOM 2102 C C . GLY A 1 316 ? 47.345 18.694 45.508 1.00 25.45 316 GLY A C 1
ATOM 2103 O O . GLY A 1 316 ? 48.197 19.283 46.155 1.00 25.08 316 GLY A O 1
ATOM 2104 N N . HIS A 1 317 ? 47.289 18.779 44.162 1.00 26.00 317 HIS A N 1
ATOM 2105 C CA . HIS A 1 317 ? 48.208 19.581 43.380 1.00 26.17 317 HIS A CA 1
ATOM 2106 C C . HIS A 1 317 ? 47.403 20.626 42.608 1.00 25.56 317 HIS A C 1
ATOM 2107 O O . HIS A 1 317 ? 46.263 20.372 42.238 1.00 25.66 317 HIS A O 1
ATOM 2114 N N . PHE A 1 318 ? 47.982 21.810 42.404 1.00 24.93 318 PHE A N 1
ATOM 2115 C CA . PHE A 1 318 ? 47.294 22.890 41.720 1.00 25.40 318 PHE A CA 1
ATOM 2116 C C . PHE A 1 318 ? 47.061 22.543 40.242 1.00 26.64 318 PHE A C 1
ATOM 2117 O O . PHE A 1 318 ? 47.855 21.802 39.659 1.00 26.76 318 PHE A O 1
ATOM 2125 N N . PRO A 1 319 ? 46.002 23.128 39.639 1.00 27.20 319 PRO A N 1
ATOM 2126 C CA . PRO A 1 319 ? 45.649 22.841 38.233 1.00 27.12 319 PRO A CA 1
ATOM 2127 C C . PRO A 1 319 ? 46.747 22.995 37.201 1.00 26.93 319 PRO A C 1
ATOM 2128 O O . PRO A 1 319 ? 46.744 22.264 36.217 1.00 27.76 319 PRO A O 1
ATOM 2132 N N . THR A 1 320 ? 47.633 23.977 37.373 1.00 26.35 320 THR A N 1
ATOM 2133 C CA . THR A 1 320 ? 48.710 24.227 36.428 1.00 26.90 320 THR A CA 1
ATOM 2134 C C . THR A 1 320 ? 49.678 23.036 36.316 1.00 28.03 320 THR A C 1
ATOM 2135 O O . THR A 1 320 ? 50.407 22.984 35.337 1.00 28.96 320 THR A O 1
ATOM 2139 N N . GLU A 1 321 ? 49.666 22.061 37.263 1.00 27.83 321 GLU A N 1
ATOM 2140 C CA . GLU A 1 321 ? 50.511 20.852 37.101 1.00 28.28 321 GLU A CA 1
ATOM 2141 C C . GLU A 1 321 ? 50.008 19.966 35.915 1.00 28.24 321 GLU A C 1
ATOM 2142 O O . GLU A 1 321 ? 50.782 19.204 35.338 1.00 28.03 321 GLU A O 1
ATOM 2148 N N . GLY A 1 322 ? 48.733 20.100 35.548 1.00 27.75 322 GLY A N 1
ATOM 2149 C CA . GLY A 1 322 ? 48.202 19.443 34.369 1.00 27.58 322 GLY A CA 1
ATOM 2150 C C . GLY A 1 322 ? 47.931 17.958 34.477 1.00 27.18 322 GLY A C 1
ATOM 2151 O O . GLY A 1 322 ? 47.970 17.378 35.563 1.00 25.15 322 GLY A O 1
ATOM 2152 N N . TYR A 1 323 ? 47.642 17.357 33.315 1.00 28.14 323 TYR A N 1
ATOM 2153 C CA . TYR A 1 323 ? 47.245 15.970 33.164 1.00 29.43 323 TYR A CA 1
ATOM 2154 C C . TYR A 1 323 ? 48.201 15.004 33.846 1.00 29.63 323 TYR A C 1
ATOM 2155 O O . TYR A 1 323 ? 49.408 15.039 33.611 1.00 30.40 323 TYR A O 1
ATOM 2164 N N . GLY A 1 324 ? 47.627 14.097 34.629 1.00 28.65 324 GLY A N 1
ATOM 2165 C CA . GLY A 1 324 ? 48.379 13.107 35.379 1.00 28.11 324 GLY A CA 1
ATOM 2166 C C . GLY A 1 324 ? 48.810 13.582 36.751 1.00 27.18 324 GLY A C 1
ATOM 2167 O O . GLY A 1 324 ? 49.283 12.780 37.546 1.00 27.22 324 GLY A O 1
ATOM 2168 N N . LYS A 1 325 ? 48.724 14.900 37.036 1.00 26.19 325 LYS A N 1
ATOM 2169 C CA . LYS A 1 325 ? 49.244 15.450 38.293 1.00 25.38 325 LYS A CA 1
ATOM 2170 C C . LYS A 1 325 ? 48.177 16.254 39.042 1.00 25.19 325 LYS A C 1
ATOM 2171 O O . LYS A 1 325 ? 48.066 16.167 40.266 1.00 25.71 325 LYS A O 1
ATOM 2177 N N . ALA A 1 326 ? 47.409 17.036 38.307 1.00 25.06 326 ALA A N 1
ATOM 2178 C CA . ALA A 1 326 ? 46.276 17.785 38.840 1.00 25.41 326 ALA A CA 1
ATOM 2179 C C . ALA A 1 326 ? 44.996 17.102 38.401 1.00 25.19 326 ALA A C 1
ATOM 2180 O O . ALA A 1 326 ? 44.936 16.586 37.278 1.00 25.95 326 ALA A O 1
ATOM 2182 N N . SER A 1 327 ? 43.976 17.109 39.259 1.00 23.34 327 SER A N 1
ATOM 2183 C CA . SER A 1 327 ? 42.713 16.467 38.915 1.00 23.66 327 SER A CA 1
ATOM 2184 C C . SER A 1 327 ? 41.907 17.311 37.917 1.00 24.53 327 SER A C 1
ATOM 2185 O O . SER A 1 327 ? 42.034 18.536 37.878 1.00 24.42 327 SER A O 1
ATOM 2188 N N . TYR A 1 328 ? 41.059 16.643 37.140 1.00 24.41 328 TYR A N 1
ATOM 2189 C CA . TYR A 1 328 ? 40.239 17.321 36.164 1.00 23.73 328 TYR A CA 1
ATOM 2190 C C . TYR A 1 328 ? 38.799 16.798 36.166 1.00 22.87 328 TYR A C 1
ATOM 2191 O O . TYR A 1 328 ? 38.503 15.724 36.680 1.00 21.75 328 TYR A O 1
ATOM 2200 N N . VAL A 1 329 ? 37.928 17.574 35.529 1.00 22.87 329 VAL A N 1
ATOM 2201 C CA . VAL A 1 329 ? 36.562 17.232 35.166 1.00 23.02 329 VAL A CA 1
ATOM 2202 C C . VAL A 1 329 ? 36.462 17.511 33.672 1.00 23.82 329 VAL A C 1
ATOM 2203 O O . VAL A 1 329 ? 36.838 18.605 33.217 1.00 24.68 329 VAL A O 1
ATOM 2207 N N . ARG A 1 330 ? 36.021 16.539 32.909 1.00 22.67 330 ARG A N 1
ATOM 2208 C CA . ARG A 1 330 ? 35.815 16.725 31.476 1.00 23.05 330 ARG A CA 1
ATOM 2209 C C . ARG A 1 330 ? 34.361 16.293 31.158 1.00 23.47 330 ARG A C 1
ATOM 2210 O O . ARG A 1 330 ? 33.579 16.061 32.086 1.00 23.53 330 ARG A O 1
ATOM 2218 N N . ASP A 1 331 ? 33.969 16.292 29.864 1.00 23.77 331 ASP A N 1
ATOM 2219 C CA . ASP A 1 331 ? 32.603 16.045 29.405 1.00 24.83 331 ASP A CA 1
ATOM 2220 C C . ASP A 1 331 ? 31.663 17.045 30.074 1.00 25.31 331 ASP A C 1
ATOM 2221 O O . ASP A 1 331 ? 30.627 16.660 30.627 1.00 25.05 331 ASP A O 1
ATOM 2226 N N . LEU A 1 332 ? 32.075 18.326 30.074 1.00 25.41 332 LEU A 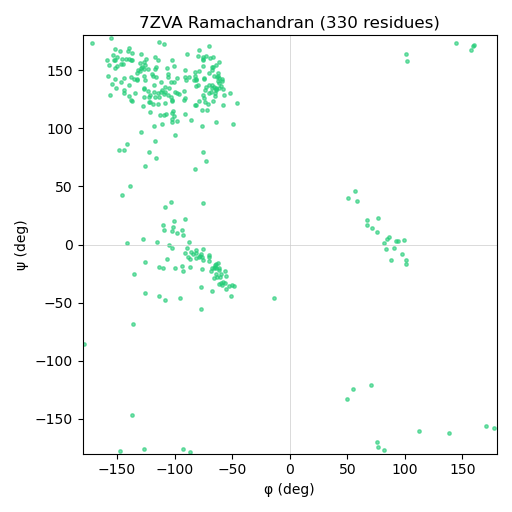N 1
ATOM 2227 C CA . LEU A 1 332 ? 31.333 19.437 30.667 1.00 26.55 332 LEU A CA 1
ATOM 2228 C C . LEU A 1 332 ? 30.193 19.765 29.735 1.00 27.66 332 LEU A C 1
ATOM 2229 O O . LEU A 1 332 ? 30.282 20.665 28.900 1.00 28.02 332 LEU A O 1
ATOM 2234 N N . GLN A 1 333 ? 29.142 18.952 29.827 1.00 27.21 333 GLN A N 1
ATOM 2235 C CA . GLN A 1 333 ? 28.051 19.013 28.906 1.00 27.70 333 GLN A CA 1
ATOM 2236 C C . GLN A 1 333 ? 26.713 19.013 29.586 1.00 27.56 333 GLN A C 1
ATOM 2237 O O . GLN A 1 333 ? 26.558 18.419 30.644 1.00 26.90 333 GLN A O 1
ATOM 2243 N N . CYS A 1 334 ? 25.756 19.697 28.976 1.00 28.37 334 CYS A N 1
ATOM 2244 C CA A CYS A 1 334 ? 24.383 19.662 29.459 0.54 29.47 334 CYS A CA 1
ATOM 2245 C CA B CYS A 1 334 ? 24.364 19.806 29.417 0.46 29.36 334 CYS A CA 1
ATOM 2246 C C . CYS A 1 334 ? 23.448 19.426 28.251 1.00 30.12 334 CYS A C 1
ATOM 2247 O O . CYS A 1 334 ? 23.921 19.282 27.120 1.00 30.60 334 CYS A O 1
ATOM 2252 N N . VAL A 1 335 ? 22.158 19.247 28.497 1.00 30.17 335 VAL A N 1
ATOM 2253 C CA . VAL A 1 335 ? 21.183 18.922 27.454 1.00 30.95 335 VAL A CA 1
ATOM 2254 C C . VAL A 1 335 ? 20.096 19.987 27.487 1.00 32.00 335 VAL A C 1
ATOM 2255 O O . VAL A 1 335 ? 19.625 20.282 28.572 1.00 31.34 335 VAL A O 1
ATOM 2259 N N . ASP A 1 336 ? 19.700 20.573 26.344 1.00 33.65 336 ASP A N 1
ATOM 2260 C CA . ASP A 1 336 ? 18.628 21.585 26.336 1.00 35.55 336 ASP A CA 1
ATOM 2261 C C . ASP A 1 336 ? 17.232 20.907 26.222 1.00 36.76 336 ASP A C 1
ATOM 2262 O O . ASP A 1 336 ? 17.186 19.673 26.208 1.00 35.53 336 ASP A O 1
ATOM 2267 N N . THR A 1 337 ? 16.081 21.674 26.157 1.00 39.30 337 THR A N 1
ATOM 2268 C CA . THR A 1 337 ? 14.762 20.990 26.036 1.00 42.52 337 THR A CA 1
ATOM 2269 C C . THR A 1 337 ? 14.558 20.248 24.753 1.00 45.15 337 THR A C 1
ATOM 2270 O O . THR A 1 337 ? 13.643 19.424 24.678 1.00 46.41 337 THR A O 1
ATOM 2274 N N . TYR A 1 338 ? 15.324 20.581 23.710 1.00 46.07 338 TYR A N 1
ATOM 2275 C CA . TYR A 1 338 ? 15.172 19.900 22.420 1.00 47.82 338 TYR A CA 1
ATOM 2276 C C . TYR A 1 338 ? 16.035 18.617 22.321 1.00 48.43 338 TYR A C 1
ATOM 2277 O O . TYR A 1 338 ? 16.028 17.970 21.277 1.00 49.37 338 TYR A O 1
ATOM 2286 N N . GLY A 1 339 ? 16.759 18.261 23.385 1.00 47.49 339 GLY A N 1
ATOM 2287 C CA . GLY A 1 339 ? 17.603 17.076 23.382 1.00 47.32 339 GLY A CA 1
ATOM 2288 C C . GLY A 1 339 ? 19.001 17.300 22.835 1.00 47.07 339 GLY A C 1
ATOM 2289 O O . GLY A 1 339 ? 19.756 16.336 22.683 1.00 48.13 339 GLY A O 1
ATOM 2290 N N . ASN A 1 340 ? 19.374 18.558 22.534 1.00 45.51 340 ASN A N 1
ATOM 2291 C CA . ASN A 1 340 ? 20.716 18.849 22.027 1.00 45.09 340 ASN A CA 1
ATOM 2292 C C . ASN A 1 340 ? 21.745 18.892 23.143 1.00 43.52 340 ASN A C 1
ATOM 2293 O O . ASN A 1 340 ? 21.503 19.508 24.178 1.00 42.65 340 ASN A O 1
ATOM 2298 N N . VAL A 1 341 ? 22.918 18.292 22.913 1.00 42.77 341 VAL A N 1
ATOM 2299 C CA . VAL A 1 341 ? 24.005 18.359 23.874 1.00 42.16 341 VAL A CA 1
ATOM 2300 C C . VAL A 1 341 ? 24.725 19.691 23.696 1.00 41.67 341 VAL A C 1
ATOM 2301 O O . VAL A 1 341 ? 25.222 20.001 22.606 1.00 42.50 341 VAL A O 1
ATOM 2305 N N . ILE A 1 342 ? 24.750 20.491 24.759 1.00 39.72 342 ILE A N 1
ATOM 2306 C CA . ILE A 1 342 ? 25.429 21.773 24.831 1.00 39.05 342 ILE A CA 1
ATOM 2307 C C . ILE A 1 342 ? 26.786 21.558 25.471 1.00 37.47 342 ILE A C 1
ATOM 2308 O O . ILE A 1 342 ? 26.868 20.910 26.520 1.00 36.95 342 ILE A O 1
ATOM 2313 N N . SER A 1 343 ? 27.847 22.060 24.836 1.00 35.98 343 SER A N 1
ATOM 2314 C CA . SER A 1 343 ? 29.199 22.011 25.375 1.00 35.59 343 SER A CA 1
ATOM 2315 C C . SER A 1 343 ? 29.627 23.439 25.570 1.00 35.76 343 SER A C 1
ATOM 2316 O O . SER A 1 343 ? 30.133 24.056 24.632 1.00 36.03 343 SER A O 1
ATOM 2319 N N . PRO A 1 344 ? 29.357 24.026 26.742 1.00 35.25 344 PRO A N 1
ATOM 2320 C CA . PRO A 1 344 ? 29.696 25.442 26.936 1.00 35.27 344 PRO A CA 1
ATOM 2321 C C . PRO A 1 344 ? 31.193 25.729 26.821 1.00 35.31 344 PRO A C 1
ATOM 2322 O O . PRO A 1 344 ? 32.024 24.936 27.252 1.00 34.70 344 PRO A O 1
ATOM 2326 N N . THR A 1 345 ? 31.529 26.885 26.251 1.00 35.67 345 THR A N 1
ATOM 2327 C CA . THR A 1 345 ? 32.919 27.326 26.144 1.00 36.11 345 THR A CA 1
ATOM 2328 C C . THR A 1 345 ? 33.404 27.825 27.507 1.00 35.61 345 THR A C 1
ATOM 2329 O O . THR A 1 345 ? 32.585 28.174 28.357 1.00 35.34 345 THR A O 1
ATOM 2333 N N . ALA A 1 346 ? 34.732 27.915 27.706 1.00 35.32 346 ALA A N 1
ATOM 2334 C CA . ALA A 1 346 ? 35.324 28.386 28.965 1.00 35.68 346 ALA A CA 1
ATOM 2335 C C . ALA A 1 346 ? 34.741 29.726 29.443 1.00 36.36 346 ALA A C 1
ATOM 2336 O O . ALA A 1 346 ? 34.422 29.871 30.626 1.00 35.96 346 ALA A O 1
ATOM 2338 N N . ASN A 1 347 ? 34.576 30.694 28.535 1.00 37.24 347 ASN A N 1
ATOM 2339 C CA . ASN A 1 347 ? 34.058 32.013 28.906 1.00 38.99 347 ASN A CA 1
ATOM 2340 C C . ASN A 1 347 ? 32.554 32.001 29.289 1.00 38.93 347 ASN A C 1
ATOM 2341 O O . ASN A 1 347 ? 32.048 33.007 29.783 1.00 39.46 347 ASN A O 1
ATOM 2346 N N . SER A 1 348 ? 31.849 30.887 29.072 1.00 38.46 348 SER A N 1
ATOM 2347 C CA . SER A 1 348 ? 30.429 30.784 29.432 1.00 38.87 348 SER A CA 1
ATOM 2348 C C . SER A 1 348 ? 30.204 30.395 30.913 1.00 37.87 348 SER A C 1
ATOM 2349 O O . SER A 1 348 ? 29.064 30.425 31.370 1.00 39.06 348 SER A O 1
ATOM 2352 N N . PHE A 1 349 ? 31.266 30.030 31.660 1.00 35.33 349 PHE A N 1
ATOM 2353 C CA . PHE A 1 349 ? 31.127 29.634 33.064 1.00 33.76 349 PHE A CA 1
ATOM 2354 C C . PHE A 1 349 ? 31.511 30.742 34.031 1.00 34.19 349 PHE A C 1
ATOM 2355 O O . PHE A 1 349 ? 32.376 31.573 33.725 1.00 34.90 349 PHE A O 1
ATOM 2363 N N . GLN A 1 350 ? 30.933 30.703 35.234 1.00 32.95 350 GLN A N 1
ATOM 2364 C CA . GLN A 1 350 ? 31.336 31.548 36.345 1.00 32.95 350 GLN A CA 1
ATOM 2365 C C . GLN A 1 350 ? 32.274 30.696 37.233 1.00 31.49 350 GLN A C 1
ATOM 2366 O O . GLN A 1 350 ? 31.940 29.547 37.527 1.00 30.87 350 GLN A O 1
ATOM 2372 N N . GLY A 1 351 ? 33.440 31.219 37.598 1.00 30.48 351 GLY A N 1
ATOM 2373 C CA . GLY A 1 351 ? 34.337 30.502 38.496 1.00 30.60 351 GLY A CA 1
ATOM 2374 C C . GLY A 1 351 ? 34.016 30.798 39.951 1.00 30.44 351 GLY A C 1
ATOM 2375 O O . GLY A 1 351 ? 33.619 31.907 40.283 1.00 30.84 351 GLY A O 1
ATOM 2376 N N . ILE A 1 352 ? 34.154 29.810 40.831 1.00 29.35 352 ILE A N 1
ATOM 2377 C CA . ILE A 1 352 ? 33.915 29.924 42.282 1.00 29.23 352 ILE A CA 1
ATOM 2378 C C . ILE A 1 352 ? 35.143 29.355 42.981 1.00 29.83 352 ILE A C 1
ATOM 2379 O O . ILE A 1 352 ? 35.301 28.130 43.084 1.00 30.29 352 ILE A O 1
ATOM 2384 N N . ALA A 1 353 ? 36.054 30.232 43.379 1.00 29.57 353 ALA A N 1
ATOM 2385 C CA . ALA A 1 353 ? 37.285 29.813 44.040 1.00 29.57 353 ALA A CA 1
ATOM 2386 C C . ALA A 1 353 ? 37.640 30.858 45.092 1.00 29.97 353 ALA A C 1
ATOM 2387 O O . ALA A 1 353 ? 38.460 31.740 44.838 1.00 29.67 353 ALA A O 1
ATOM 2389 N N . PRO A 1 354 ? 37.008 30.785 46.281 1.00 30.39 354 PRO A N 1
ATOM 2390 C CA . PRO A 1 354 ? 37.189 31.860 47.273 1.00 31.07 354 PRO A CA 1
ATOM 2391 C C . PRO A 1 354 ? 38.522 31.853 48.015 1.00 31.84 354 PRO A C 1
ATOM 2392 O O . PRO A 1 354 ? 38.843 32.861 48.652 1.00 32.39 354 PRO A O 1
ATOM 2396 N N . ALA A 1 355 ? 39.312 30.762 47.935 1.00 30.69 355 ALA A N 1
ATOM 2397 C CA . ALA A 1 355 ? 40.641 30.733 48.547 1.00 30.60 355 ALA A CA 1
ATOM 2398 C C . ALA A 1 355 ? 41.638 30.348 47.446 1.00 30.22 355 ALA A C 1
ATOM 2399 O O . ALA A 1 355 ? 42.158 29.238 47.449 1.00 28.88 355 ALA A O 1
ATOM 2401 N N . PRO A 1 356 ? 41.844 31.236 46.439 1.00 31.23 356 PRO A N 1
ATOM 2402 C CA . PRO A 1 356 ? 42.643 30.860 45.261 1.00 32.17 356 PRO A CA 1
ATOM 2403 C C . PRO A 1 356 ? 44.112 30.574 45.523 1.00 32.36 356 PRO A C 1
ATOM 2404 O O . PRO A 1 356 ? 44.729 29.877 44.718 1.00 33.19 356 PRO A O 1
ATOM 2408 N N . ASN A 1 357 ? 44.662 31.042 46.649 1.00 31.86 357 ASN A N 1
ATOM 2409 C CA . ASN A 1 357 ? 46.039 30.702 47.006 1.00 31.82 357 ASN A CA 1
ATOM 2410 C C . ASN A 1 357 ? 46.150 29.257 47.547 1.00 29.58 357 ASN A C 1
ATOM 2411 O O . ASN A 1 357 ? 47.265 28.773 47.734 1.00 29.38 357 ASN A O 1
ATOM 2416 N N . CYS A 1 358 ? 45.011 28.594 47.831 1.00 27.33 358 CYS A N 1
ATOM 2417 C CA . CYS A 1 358 ? 44.970 27.282 48.447 1.00 26.42 358 CYS A CA 1
ATOM 2418 C C . CYS A 1 358 ? 44.407 26.230 47.471 1.00 24.82 358 CYS A C 1
ATOM 2419 O O . CYS A 1 358 ? 44.929 25.145 47.380 1.00 24.04 358 CYS A O 1
ATOM 2422 N N . TYR A 1 359 ? 43.318 26.570 46.774 1.00 25.07 359 TYR A N 1
ATOM 2423 C CA . TYR A 1 359 ? 42.585 25.729 45.827 1.00 24.35 359 TYR A CA 1
ATOM 2424 C C . TYR A 1 359 ? 42.097 26.612 44.724 1.00 25.12 359 TYR A C 1
ATOM 2425 O O . TYR A 1 359 ? 41.532 27.672 45.006 1.00 26.63 359 TYR A O 1
ATOM 2434 N N . ASN A 1 360 ? 42.289 26.203 43.480 1.00 25.15 360 ASN A N 1
ATOM 2435 C CA A ASN A 1 360 ? 41.937 27.033 42.338 0.49 25.40 360 ASN A CA 1
ATOM 2436 C CA B ASN A 1 360 ? 41.802 27.027 42.370 0.51 25.51 360 ASN A CA 1
ATOM 2437 C C . ASN A 1 360 ? 41.545 26.148 41.144 1.00 25.47 360 ASN A C 1
ATOM 2438 O O . ASN A 1 360 ? 41.516 24.918 41.262 1.00 25.49 360 ASN A O 1
ATOM 2447 N N . TYR A 1 361 ? 41.247 26.759 39.998 1.00 25.11 361 TYR A N 1
ATOM 2448 C CA . TYR A 1 361 ? 40.898 26.019 38.812 1.00 26.32 361 TYR A CA 1
ATOM 2449 C C . TYR A 1 361 ? 41.545 26.667 37.611 1.00 27.24 361 TYR A C 1
ATOM 2450 O O . TYR A 1 361 ? 41.889 27.853 37.629 1.00 27.43 361 TYR A O 1
ATOM 2459 N N . GLN A 1 362 ? 41.672 25.893 36.548 1.00 27.48 362 GLN A N 1
ATOM 2460 C CA . GLN A 1 362 ? 42.167 26.401 35.289 1.00 28.47 362 GLN A CA 1
ATOM 2461 C C . GLN A 1 362 ? 41.569 25.588 34.170 1.00 28.92 362 GLN A C 1
ATOM 2462 O O . GLN A 1 362 ? 41.567 24.354 34.239 1.00 28.81 362 GLN A O 1
ATOM 2468 N N . PHE A 1 363 ? 41.097 26.263 33.130 1.00 29.26 363 PHE A N 1
ATOM 2469 C CA . PHE A 1 363 ? 40.641 25.565 31.942 1.00 30.50 363 PHE A CA 1
ATOM 2470 C C . PHE A 1 363 ? 41.819 25.219 31.076 1.00 32.14 363 PHE A C 1
ATOM 2471 O O . PHE A 1 363 ? 42.752 26.024 30.932 1.00 32.35 363 PHE A O 1
ATOM 2479 N N . GLN A 1 364 ? 41.783 24.046 30.482 1.00 33.22 364 GLN A N 1
ATOM 2480 C CA . GLN A 1 364 ? 42.792 23.648 29.526 1.00 35.73 364 GLN A CA 1
ATOM 2481 C C . GLN A 1 364 ? 42.041 23.359 28.256 1.00 37.38 364 GLN A C 1
ATOM 2482 O O . GLN A 1 364 ? 41.165 22.491 28.230 1.00 36.16 364 GLN A O 1
ATOM 2488 N N . GLN A 1 365 ? 42.314 24.200 27.248 1.00 39.80 365 GLN A N 1
ATOM 2489 C CA . GLN A 1 365 ? 41.689 24.290 25.928 1.00 42.78 365 GLN A CA 1
ATOM 2490 C C . GLN A 1 365 ? 42.644 23.804 24.805 1.00 44.82 365 GLN A C 1
ATOM 2491 O O . GLN A 1 365 ? 43.812 23.512 25.061 1.00 45.24 365 GLN A O 1
ATOM 2497 N N . GLY A 1 366 ? 42.131 23.699 23.580 1.00 45.27 366 GLY A N 1
ATOM 2498 C CA . GLY A 1 366 ? 42.919 23.240 22.445 1.00 45.78 366 GLY A CA 1
ATOM 2499 C C . GLY A 1 366 ? 42.681 21.788 22.080 1.00 45.91 366 GLY A C 1
ATOM 2500 O O . GLY A 1 366 ? 43.059 21.360 20.989 1.00 45.95 366 GLY A O 1
ATOM 2501 N N . SER A 1 367 ? 42.080 20.999 22.991 1.00 45.40 367 SER A N 1
ATOM 2502 C CA . SER A 1 367 ? 41.818 19.582 22.712 1.00 45.37 367 SER A CA 1
ATOM 2503 C C . SER A 1 367 ? 40.399 19.406 22.119 1.00 43.65 367 SER A C 1
ATOM 2504 O O . SER A 1 367 ? 39.714 20.405 21.887 1.00 44.12 367 SER A O 1
ATOM 2507 N N . SER A 1 368 ? 39.945 18.161 21.867 1.00 41.36 368 SER A N 1
ATOM 2508 C CA . SER A 1 368 ? 38.594 17.936 21.332 1.00 39.96 368 SER A CA 1
ATOM 2509 C C . SER A 1 368 ? 37.484 18.375 22.305 1.00 37.28 368 SER A C 1
ATOM 2510 O O . SER A 1 368 ? 36.342 18.596 21.880 1.00 37.53 368 SER A O 1
ATOM 2513 N N . GLU A 1 369 ? 37.801 18.494 23.597 1.00 34.85 369 GLU A N 1
ATOM 2514 C CA . GLU A 1 369 ? 36.828 18.971 24.568 1.00 33.35 369 GLU A CA 1
ATOM 2515 C C . GLU A 1 369 ? 37.516 19.789 25.665 1.00 32.52 369 GLU A C 1
ATOM 2516 O O . GLU A 1 369 ? 38.730 19.729 25.851 1.00 32.25 369 GLU A O 1
ATOM 2522 N N . LEU A 1 370 ? 36.731 20.611 26.339 1.00 31.94 370 LEU A N 1
ATOM 2523 C CA . LEU A 1 370 ? 37.223 21.445 27.416 1.00 31.20 370 LEU A CA 1
ATOM 2524 C C . LEU A 1 370 ? 37.513 20.591 28.650 1.00 30.10 370 LEU A C 1
ATOM 2525 O O . LEU A 1 370 ? 36.730 19.693 28.990 1.00 29.60 370 LEU A O 1
ATOM 2530 N N . TYR A 1 371 ? 38.669 20.844 29.290 1.00 28.77 371 TYR A N 1
ATOM 2531 C CA . TYR A 1 371 ? 39.016 20.223 30.553 1.00 28.37 371 TYR A CA 1
ATOM 2532 C C . TYR A 1 371 ? 39.003 21.277 31.613 1.00 28.26 371 TYR A C 1
ATOM 2533 O O . TYR A 1 371 ? 39.533 22.384 31.404 1.00 29.13 371 TYR A O 1
ATOM 2542 N N . LEU A 1 372 ? 38.490 20.931 32.786 1.00 26.90 372 LEU A N 1
ATOM 2543 C CA . LEU A 1 372 ? 38.592 21.810 33.937 1.00 27.12 372 LEU A CA 1
ATOM 2544 C C . LEU A 1 372 ? 39.575 21.162 34.877 1.00 26.80 372 LEU A C 1
ATOM 2545 O O . LEU A 1 372 ? 39.251 20.114 35.404 1.00 27.05 372 LEU A O 1
ATOM 2550 N N . PHE A 1 373 ? 40.765 21.737 35.075 1.00 25.21 373 PHE A N 1
ATOM 2551 C CA . PHE A 1 373 ? 41.679 21.235 36.087 1.00 24.01 373 PHE A CA 1
ATOM 2552 C C . PHE A 1 373 ? 41.321 22.017 37.370 1.00 23.07 373 PHE A C 1
ATOM 2553 O O . PHE A 1 373 ? 40.983 23.205 37.288 1.00 22.76 373 PHE A O 1
ATOM 2561 N N . TYR A 1 374 ? 41.340 21.366 38.535 1.00 22.15 374 TYR A N 1
ATOM 2562 C CA . TYR A 1 374 ? 40.905 22.051 39.765 1.00 22.73 374 TYR A CA 1
ATOM 2563 C C . TYR A 1 374 ? 41.593 21.422 40.967 1.00 24.11 374 TYR A C 1
ATOM 2564 O O . TYR A 1 374 ? 41.991 20.255 40.897 1.00 24.60 374 TYR A O 1
ATOM 2573 N N . GLY A 1 375 ? 41.566 22.145 42.093 1.00 24.13 375 GLY A N 1
ATOM 2574 C CA . GLY A 1 375 ? 42.054 21.632 43.358 1.00 24.39 375 GLY A CA 1
ATOM 2575 C C . GLY A 1 375 ? 43.306 22.332 43.840 1.00 24.65 375 GLY A C 1
ATOM 2576 O O . GLY A 1 375 ? 43.619 23.448 43.419 1.00 24.68 375 GLY A O 1
ATOM 2577 N N . GLY A 1 376 ? 44.011 21.667 44.731 1.00 24.93 376 GLY A N 1
ATOM 2578 C CA . GLY A 1 376 ? 45.226 22.209 45.298 1.00 25.27 376 GLY A CA 1
ATOM 2579 C C . GLY A 1 376 ? 45.635 21.569 46.610 1.00 25.19 376 GLY A C 1
ATOM 2580 O O . GLY A 1 376 ? 44.915 20.746 47.196 1.00 24.61 376 GLY A O 1
ATOM 2581 N N . PRO A 1 377 ? 46.832 21.938 47.060 1.00 24.50 377 PRO A N 1
ATOM 2582 C CA . PRO A 1 377 ? 47.359 21.390 48.314 1.00 24.55 377 PRO A CA 1
ATOM 2583 C C . PRO A 1 377 ? 46.840 22.056 49.578 1.00 25.76 377 PRO A C 1
ATOM 2584 O O . PRO A 1 377 ? 47.207 21.619 50.660 1.00 26.27 377 PRO A O 1
ATOM 2588 N N . GLY A 1 378 ? 46.050 23.111 49.450 1.00 25.81 378 GLY A N 1
ATOM 2589 C CA . GLY A 1 378 ? 45.657 23.910 50.601 1.00 26.76 378 GLY A CA 1
ATOM 2590 C C . GLY A 1 378 ? 46.757 24.901 50.966 1.00 28.34 378 GLY A C 1
ATOM 2591 O O . GLY A 1 378 ? 47.780 24.997 50.275 1.00 27.94 378 GLY A O 1
ATOM 2592 N N . CYS A 1 379 ? 46.554 25.657 52.055 1.00 29.34 379 CYS A N 1
ATOM 2593 C CA . CYS A 1 379 ? 47.528 26.644 52.511 1.00 31.34 379 CYS A CA 1
ATOM 2594 C C . CYS A 1 379 ? 48.067 26.206 53.850 1.00 34.55 379 CYS A C 1
ATOM 2595 O O . CYS A 1 379 ? 47.289 25.840 54.728 1.00 34.62 379 CYS A O 1
ATOM 2598 N N . GLN A 1 380 ? 49.395 26.191 53.994 1.00 36.97 380 GLN A N 1
ATOM 2599 C CA . GLN A 1 380 ? 50.089 25.774 55.207 1.00 40.71 380 GLN A CA 1
ATOM 2600 C C . GLN A 1 380 ? 49.649 26.630 56.393 1.00 43.74 380 GLN A C 1
ATOM 2601 O O . GLN A 1 380 ? 49.528 27.838 56.242 1.00 44.39 380 GLN A O 1
ATOM 2607 N N . ALA A 1 381 ? 49.353 26.008 57.541 1.00 46.22 401 ALA A N 1
ATOM 2608 C CA . ALA A 1 381 ? 48.917 26.721 58.746 1.00 49.33 401 ALA A CA 1
ATOM 2609 C C . ALA A 1 381 ? 49.994 27.684 59.231 1.00 52.81 401 ALA A C 1
ATOM 2610 O O . ALA A 1 381 ? 51.177 27.348 59.213 1.00 53.23 401 ALA A O 1
ATOM 2612 N N . ILE A 1 382 ? 49.591 28.886 59.655 1.00 55.09 402 ILE A N 1
ATOM 2613 C CA . ILE A 1 382 ? 50.544 29.895 60.115 1.00 57.37 402 ILE A CA 1
ATOM 2614 C C . ILE A 1 382 ? 50.823 29.764 61.617 1.00 59.06 402 ILE A C 1
ATOM 2615 O O . ILE A 1 382 ? 49.972 29.286 62.368 1.00 60.10 402 ILE A O 1
#

Organism: Nepenthes alata (NCBI:txid4376)

Secondary structure (DSSP, 8-state):
-EEPPPPTTEEEEEE-TTS-EEEEEEGGGSGGGGSGGG-S-----S---TT--GGGGG--PPTTEEEEEPPEE-SS--PPP-----EEEEEEEEE-SSS-B-EEEEEEEP-----SSTTT-EEEEEEEEEES-GGG-EEEEEEEEE-HHHHSSSS-EEEEEEESSTTSSS-EETTSSS--EE--SS--TT-B-PPP-TTS---EEEEEEEE-TTT--EEEEETTEEEEEE-GGG-STTTT-BSEEEEEEEEE-TTSSTTSS----BTTSS-GGG-TTTSEEEEEEEEE-TTSPEE---GGGSEEE-S-TTTSEEEEE-SSSS-EEEEEB------

Sequence (335 aa):
ARLANKPKGTIKTIKGDDGEVVDCVDIYKQPAFDHPLLKNHTLQMQPSNKLEQPWHKNGECPKGSIPIRRQVITGLPVVKKQFPTNHQYAVIAYFYGNASLQGANATINIWEPNLKNPNGDFSLTQIWISAGSGSSLNTIEAGWQVYPGRTGDSQPRFFIYWTADGYTSTGCYDLTCPGFVQTNNYYAIGMALQPSVYGGQQYELNESIQRDPATGNWWLYLWGTVVGYWPASIYNSSITNGADTVEWGGEIYDSSGTGGFHTTTQMGSGHFPTEGYGKASYVRDLQCCVDTYGNVISPTANSFQGIAPAPNCYNNYQFQQGSSELYLFYGGPGCQAI

=== Feature glossary ===
The record interleaves many kinds of information about one protein. Here is each kind framed as the question it answers.

Q: What are the backbone torsion angles?
A: φ (phi) and ψ (psi) are the two rotatable backbone dihedrals per residue: φ is the C(i-1)–N–Cα–C torsion, ψ is the N–Cα–C–N(i+1) torsion, both in degrees on (−180°, 180°]. α-helical residues cluster near (−60°, −45°); β-strand residues near (−120°, +130°). A Ramachandran plot is simply a scatter of (φ, ψ) for every residue.

Q: What is the amino-acid chain?
A: This is the polypeptide sequence — one letter per residue, N-terminus first. Length ranges from a few dozen residues for small domains to over a thousand for large multi-domain proteins.

Q: How mobile is each atom in the crystal?
A: For experimental (PDB) structures, the B-factor (temperature factor) quantifies the positional spread of each atom in the crystal — a combination of thermal vibration and static disorder — in units of Å². High B-factors mark flexible loops or poorly resolved regions; low B-factors mark the rigid, well-ordered core.

Q: Are the domains correctly placed relative to each other?
A: Predicted Aligned Error (PAE) is an AlphaFold confidence matrix: entry (i, j) is the expected error in the position of residue j, in ångströms, when the prediction is superimposed on the true structure at residue i. Low PAE within a block of residues means that block is internally rigid and well-predicted; high PAE between two blocks means their relative placement is uncertain even if each block individually is confident.

Q: How confident is the AlphaFold model at each residue?
A: pLDDT is the predicted lDDT-Cα score: AlphaFold's confidence that the local environment of each residue (all inter-atomic distances within 15 Å) is correctly placed. It is a per-residue number between 0 and 100, with higher meaning more reliable.

Q: What family and function is it annotated with?
A: Functional annotations link the protein to curated databases. InterPro entries identify conserved domains and families by matching the sequence against member-database signatures (Pfam, PROSITE, CDD, …). Gene Ontology (GO) terms describe molecular function, biological process, and cellular component in a controlled vocabulary. CATH places the structure in a hierarchical fold classification (Class/Architecture/Topology/Homologous-superfamily). The organism is the source species.

Q: How big and how compact is the whole molecule?
A: Three whole-structure scalars: the radius of gyration (RMS distance of Cα from centroid, in Å), the count of Cα–Cα contacts (pairs closer than 8 Å and separated by more than four residues in sequence — i.e. tertiary, not local, contacts), and the bounding-box dimensions. Together they distinguish compact globular folds from extended fibres or disordered chains.

Q: What known structures does this most resemble?
A: The Foldseek neighbor list gives the closest experimentally determined structures in the PDB, ranked by structural alignment. TM-score near 1 means near-identical fold; near 0.3 means only rough topology match. This is how one finds what a novel AlphaFold prediction most resembles in the solved-structure universe.

Q: Which residues are buried vs exposed?
A: SASA measures how much of the protein is reachable by solvent. It is computed by rolling a water-sized probe over the atomic surface and summing the exposed area (Å²). Per-residue SASA distinguishes core (buried, low SASA) from surface (exposed, high SASA) residues; total SASA is a whole-molecule size measure.

Q: Which residues are in helices, strands, or loops?
A: Eight-state secondary structure (DSSP): H is the canonical α-helix, G the tighter 3₁₀-helix, I the wider π-helix; E/B are β-structure, T and S are turns and bends, and '-' is everything else. DSSP derives these from the pattern of main-chain N–H···O=C hydrogen bonds, not from the sequence.

Q: Where is each backbone atom in 3D?
A: Structure coordinates are given as an mmCIF _atom_site loop: one row per atom with element, residue name, chain id, sequence number, and x/y/z position in Å. Only the four main-chain atoms per residue are included here; side chains are omitted to keep the record compact.

Q: What if only a Cα trace is available?
A: Three-state secondary structure (P-SEA) collapses the eight DSSP classes into helix (a), strand (b), and coil (c). P-SEA assigns these from Cα geometry alone — distances and angles — without requiring backbone oxygens, so it works on any Cα trace.

Q: What do the rendered images show?
A: The six renders are orthographic views along the three Cartesian axes in both directions. Representation (cartoon, sticks, or surface) and color scheme (sequence-rainbow or by-chain) vary across proteins so the training set covers all the common visualization conventions.

Q: What does the local fold look like, residue by residue?
A: Foldseek's 3Di representation compresses backbone geometry into a per-residue letter drawn from a learned twenty-state alphabet. It captures the tertiary interaction pattern around each residue — which residues are packed against it in space, regardless of where they are in sequence.

Q: What do the diagnostic plots show?
A: The contact map is a binary N×N matrix image: pixel (i, j) is dark where Cα_i and Cα_j are within 8 Å and |i−j|>4. Because the |i−j|>4 filter removes local helical contacts, off-diagonal stripes parallel to the main diagonal indicate parallel β-sheets; stripes perpendicular to it indicate antiparallel β-sheets. The Ramachandran plot scatters every residue's (φ, ψ) pair against the sterically allowed regions. The PAE heatmap renders the predicted-aligned-error matrix.